Protein AF-A0A4R1RU72-F1 (afdb_monomer_lite)

Secondary structure (DSSP, 8-state):
-HHHHHHHHHHHHHHHHHHHHHHHHHHHHHHHHHHHHHHHHHHHHHHHHHHHHHHHHHHHHHHHHHHHHHHHHHHHHHHHHHHHHHHHHHHHHHHHHHHHHHHHHHHHTT---TT-TTHHHHHHHHHHHHHHHHHHHHHHTGGGS-HHHHHHHHHHHHHHHHHHHHHHHHHHHHHHHHHTT--S----TT----HHHHHHHHHHHHHHHHHHHHHHTT--

Sequence (220 aa):
MVVDYLRDISAFLVGGGFAAYLTKYLFDRYLAIELEKHKGKLSLELERFKHRVALETEQYKAKLHEASLEHEVKFTRLHEERAQIIRELYQRILKFSDNLRDQTIALSAGRTESGNQNGGSLMIDIVTDELIDLYSYFWEKRIYFSNELSMLVEQLFEKYLGQIQYSLNLRGYLKKCREDSFDGACDLERITVDVDQMAEAMNRLEEKLTQEFQELLGVK

Foldseek 3Di:
DVVVVVVVVVVCVVVVVVVVVVVVVVVVVVVVVVVVVVVVVVVVVVVVVVVVVVVVVVVVVVVVVVVVVVVVVVVVVLLVVLLVLLVVLLVLLVVLLVLLVVLVCCVVVVPLPDPDPCSNVVSLVVSLVSVVVSVVSCVVCVVSDDPVLSVLVVVLCVVCVVLSVVVVVVVVVVVVCVVVVDPDDDCPPPSPPPSVVNSVSSVVSSVVSVVVSCVSVVND

pLDDT: mean 82.47, std 15.06, range [45.22, 98.44]

Radius of gyration: 47.47 Å; chains: 1; bounding box: 81×35×152 Å

Organism: Hydrogenispora ethanolica (NCBI:txid1082276)

Structure (mmCIF, N/CA/C/O backbone):
data_AF-A0A4R1RU72-F1
#
_entry.id   AF-A0A4R1RU72-F1
#
loop_
_atom_site.group_PDB
_atom_site.id
_atom_site.type_symbol
_atom_site.label_atom_id
_atom_site.label_alt_id
_atom_site.label_comp_id
_atom_site.label_asym_id
_atom_site.label_entity_id
_atom_site.label_seq_id
_atom_site.pdbx_PDB_ins_code
_atom_site.Cartn_x
_atom_site.Cartn_y
_atom_site.Cartn_z
_atom_site.occupancy
_atom_site.B_iso_or_equiv
_atom_site.auth_seq_id
_atom_site.auth_comp_id
_atom_site.auth_asym_id
_atom_site.auth_atom_id
_atom_site.pdbx_PDB_model_num
ATOM 1 N N . MET A 1 1 ? -54.216 3.737 104.693 1.00 55.66 1 MET A N 1
ATOM 2 C CA . MET A 1 1 ? -53.574 4.863 103.980 1.00 55.66 1 MET A CA 1
ATOM 3 C C . MET A 1 1 ? -52.309 4.451 103.213 1.00 55.66 1 MET A C 1
ATOM 5 O O . MET A 1 1 ? -52.223 4.789 102.048 1.00 55.66 1 MET A O 1
ATOM 9 N N . VAL A 1 2 ? -51.367 3.672 103.773 1.00 53.00 2 VAL A N 1
ATOM 10 C CA . VAL A 1 2 ? -50.180 3.172 103.019 1.00 53.00 2 VAL A CA 1
ATOM 11 C C . VAL A 1 2 ? -50.524 2.070 101.996 1.00 53.00 2 VAL A C 1
ATOM 13 O O . VAL A 1 2 ? -49.911 1.983 100.936 1.00 53.00 2 VAL A O 1
ATOM 16 N N . VAL A 1 3 ? -51.535 1.247 102.292 1.00 56.09 3 VAL A N 1
ATOM 17 C CA . VAL A 1 3 ? -51.945 0.110 101.444 1.00 56.09 3 VAL A CA 1
ATOM 18 C C . VAL A 1 3 ?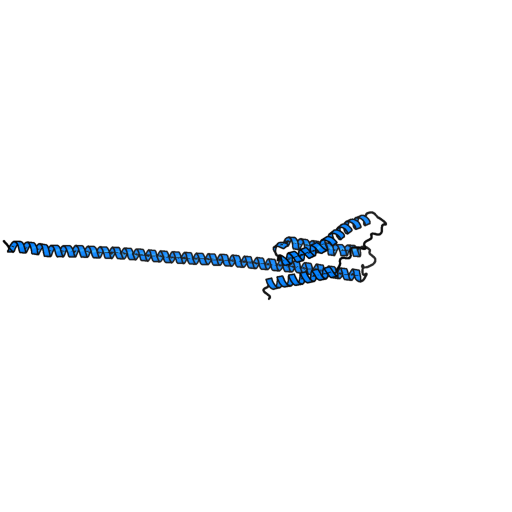 -52.602 0.564 100.133 1.00 56.09 3 VAL A C 1
ATOM 20 O O . VAL A 1 3 ? -52.368 -0.047 99.095 1.00 56.09 3 VAL A O 1
ATOM 23 N N . ASP A 1 4 ? -53.347 1.671 100.151 1.00 57.53 4 ASP A N 1
ATOM 24 C CA . ASP A 1 4 ? -53.987 2.220 98.948 1.00 57.53 4 ASP A CA 1
ATOM 25 C C . ASP A 1 4 ? -52.956 2.865 98.002 1.00 57.53 4 ASP A C 1
ATOM 27 O O . ASP A 1 4 ? -53.023 2.681 96.791 1.00 57.53 4 ASP A O 1
ATOM 31 N N . TYR A 1 5 ? -51.908 3.495 98.549 1.00 53.78 5 TYR A N 1
ATOM 32 C CA . TYR A 1 5 ? -50.822 4.100 97.765 1.00 53.78 5 TYR A CA 1
ATOM 33 C C . TYR A 1 5 ? -49.937 3.052 97.056 1.00 53.78 5 TYR A C 1
ATOM 35 O O . TYR A 1 5 ? -49.502 3.252 95.923 1.00 53.78 5 TYR A O 1
ATOM 43 N N . LEU A 1 6 ? -49.703 1.892 97.685 1.00 55.09 6 LEU A N 1
ATOM 44 C CA . LEU A 1 6 ? -48.984 0.765 97.066 1.00 55.09 6 LEU A CA 1
ATOM 45 C C . LEU A 1 6 ? -49.798 0.085 95.949 1.00 55.09 6 LEU A C 1
ATOM 47 O O . LEU A 1 6 ? -49.227 -0.463 94.999 1.00 55.09 6 LEU A O 1
ATOM 51 N N . ARG A 1 7 ? -51.130 0.137 96.034 1.00 55.59 7 ARG A N 1
ATOM 52 C CA . ARG A 1 7 ? -52.039 -0.418 95.025 1.00 55.59 7 ARG A CA 1
ATOM 53 C C . ARG A 1 7 ? -52.102 0.453 93.763 1.00 55.59 7 ARG A C 1
ATOM 55 O O . ARG A 1 7 ? -52.107 -0.089 92.661 1.00 55.59 7 ARG A O 1
ATOM 62 N N . ASP A 1 8 ? -52.025 1.773 93.909 1.00 56.28 8 ASP A N 1
ATOM 63 C CA . ASP A 1 8 ? -51.978 2.695 92.765 1.00 56.28 8 ASP A CA 1
ATOM 64 C C . ASP A 1 8 ? -50.601 2.717 92.070 1.00 56.28 8 ASP A C 1
ATOM 66 O O . ASP A 1 8 ? -50.528 2.764 90.840 1.00 56.28 8 ASP A O 1
ATOM 70 N N . ILE A 1 9 ? -49.496 2.567 92.815 1.00 58.38 9 ILE A N 1
ATOM 71 C CA . ILE A 1 9 ? -48.140 2.450 92.235 1.00 58.38 9 ILE A CA 1
ATOM 72 C C . ILE A 1 9 ? -47.968 1.137 91.451 1.00 58.38 9 ILE A C 1
ATOM 74 O O . ILE A 1 9 ? -47.348 1.120 90.385 1.00 58.38 9 ILE A O 1
ATOM 78 N N . SER A 1 10 ? -48.532 0.031 91.944 1.00 54.00 10 SER A N 1
ATOM 79 C CA . SER A 1 10 ? -48.457 -1.268 91.258 1.00 54.00 10 SER A CA 1
ATOM 80 C C . SER A 1 10 ? -49.303 -1.312 89.980 1.00 54.00 10 SER A C 1
ATOM 82 O O . SER A 1 10 ? -48.848 -1.864 88.977 1.00 54.00 10 SER A O 1
ATOM 84 N N . ALA A 1 11 ? -50.469 -0.657 89.952 1.00 60.53 11 ALA A N 1
ATOM 85 C CA . ALA A 1 11 ? -51.266 -0.498 88.732 1.00 60.53 11 ALA A CA 1
ATOM 86 C C . ALA A 1 11 ? -50.548 0.357 87.666 1.00 60.53 11 ALA A C 1
ATOM 88 O O . ALA A 1 11 ? -50.574 0.015 86.480 1.00 60.53 11 ALA A O 1
ATOM 89 N N . PHE A 1 12 ? -49.836 1.414 88.078 1.00 60.34 12 PHE A N 1
ATOM 90 C CA . PHE A 1 12 ? -49.019 2.238 87.177 1.00 60.34 12 PHE A CA 1
ATOM 91 C C . PHE A 1 12 ? -47.803 1.486 86.608 1.00 60.34 12 PHE A C 1
ATOM 93 O O . PHE A 1 12 ? -47.477 1.651 85.433 1.00 60.34 12 PHE A O 1
ATOM 100 N N . LEU A 1 13 ? -47.154 0.624 87.400 1.00 60.22 13 LEU A N 1
ATOM 101 C CA . LEU A 1 13 ? -46.019 -0.199 86.956 1.00 60.22 13 LEU A CA 1
ATOM 102 C C . LEU A 1 13 ? -46.428 -1.278 85.945 1.00 60.22 13 LEU A C 1
ATOM 104 O O . LEU A 1 13 ? -45.751 -1.463 84.932 1.00 60.22 13 LEU A O 1
ATOM 108 N N . VAL A 1 14 ? -47.551 -1.963 86.182 1.00 64.56 14 VAL A N 1
ATOM 109 C CA . VAL A 1 14 ? -48.058 -3.003 85.270 1.00 64.56 14 VAL A CA 1
ATOM 110 C C . VAL A 1 14 ? -48.612 -2.382 83.980 1.00 64.56 14 VAL A C 1
ATOM 112 O O . VAL A 1 14 ? -48.314 -2.867 82.888 1.00 64.56 14 VAL A O 1
ATOM 115 N N . GLY A 1 15 ? -49.345 -1.266 84.079 1.00 65.50 15 GLY A N 1
ATOM 116 C CA . GLY A 1 15 ? -49.855 -0.532 82.915 1.00 65.50 15 GLY A CA 1
ATOM 117 C C . GLY A 1 15 ? -48.750 0.131 82.084 1.00 65.50 15 GLY A C 1
ATOM 118 O O . GLY A 1 15 ? -48.756 0.033 80.856 1.00 65.50 15 GLY A O 1
ATOM 119 N N . GLY A 1 16 ? -47.760 0.746 82.740 1.00 73.69 16 GLY A N 1
ATOM 120 C CA . GLY A 1 16 ? -46.613 1.378 82.084 1.00 73.69 16 GLY A CA 1
ATOM 121 C C . GLY A 1 16 ? -45.701 0.376 81.373 1.00 73.69 16 GLY A C 1
ATOM 122 O O . GLY A 1 16 ? -45.270 0.633 80.249 1.00 73.69 16 GLY A O 1
ATOM 123 N N . GLY A 1 17 ? -45.467 -0.797 81.974 1.00 78.88 17 GLY A N 1
ATOM 124 C CA . GLY A 1 17 ? -44.696 -1.877 81.350 1.00 78.88 17 GLY A CA 1
ATOM 125 C C . GLY A 1 17 ? -45.370 -2.446 80.098 1.00 78.88 17 GLY A C 1
ATOM 126 O O . GLY A 1 17 ? -44.707 -2.647 79.080 1.00 78.88 17 GLY A O 1
ATOM 127 N N . PHE A 1 18 ? -46.692 -2.641 80.134 1.00 83.38 18 PHE A N 1
ATOM 128 C CA . PHE A 1 18 ? -47.453 -3.124 78.978 1.00 83.38 18 PHE A CA 1
ATOM 129 C C . PHE A 1 18 ? -47.497 -2.094 77.840 1.00 83.38 18 PHE A C 1
ATOM 131 O O . PHE A 1 18 ? -47.294 -2.449 76.679 1.00 83.38 18 PHE A O 1
ATOM 138 N N . ALA A 1 19 ? -47.685 -0.811 78.165 1.00 84.06 19 ALA A N 1
ATOM 139 C CA . ALA A 1 19 ? -47.647 0.270 77.183 1.00 84.06 19 ALA A CA 1
ATOM 140 C C . ALA A 1 19 ? -46.262 0.406 76.527 1.00 84.06 19 ALA A C 1
ATOM 142 O O . ALA A 1 19 ? -46.179 0.489 75.303 1.00 84.06 19 ALA A O 1
ATOM 143 N N . ALA A 1 20 ? -45.178 0.359 77.311 1.00 86.31 20 ALA A N 1
ATOM 144 C CA . ALA A 1 20 ? -43.808 0.385 76.794 1.00 86.31 20 ALA A CA 1
ATOM 145 C C . ALA A 1 20 ? -43.482 -0.841 75.919 1.00 86.31 20 ALA A C 1
ATOM 147 O O . ALA A 1 20 ? -42.773 -0.727 74.920 1.00 86.31 20 ALA A O 1
ATOM 148 N N . TYR A 1 21 ? -44.016 -2.015 76.266 1.00 89.88 21 TYR A N 1
ATOM 149 C CA . TYR A 1 21 ? -43.867 -3.224 75.459 1.00 89.88 21 TYR A CA 1
ATOM 150 C C . TYR A 1 21 ? -44.609 -3.117 74.117 1.00 89.88 21 TYR A C 1
ATOM 152 O O . TYR A 1 21 ? -44.040 -3.442 73.076 1.00 89.88 21 TYR A O 1
ATOM 160 N N . LEU A 1 22 ? -45.847 -2.609 74.120 1.00 88.94 22 LEU A N 1
ATOM 161 C CA . LEU A 1 22 ? -46.641 -2.386 72.906 1.00 88.94 22 LEU A CA 1
ATOM 162 C C . LEU A 1 22 ? -46.004 -1.355 71.972 1.00 88.94 22 LEU A C 1
ATOM 164 O O . LEU A 1 22 ? -45.911 -1.602 70.769 1.00 88.94 22 LEU A O 1
ATOM 168 N N . THR A 1 23 ? -45.546 -0.217 72.505 1.00 90.56 23 THR A N 1
ATOM 169 C CA . THR A 1 23 ? -44.880 0.812 71.692 1.00 90.56 23 THR A CA 1
ATOM 170 C C . THR A 1 23 ? -43.579 0.289 71.102 1.00 90.56 23 THR A C 1
ATOM 172 O O . THR A 1 23 ? -43.345 0.479 69.910 1.00 90.56 23 THR A O 1
ATOM 175 N N . LYS A 1 24 ? -42.781 -0.449 71.884 1.00 92.06 24 LYS A N 1
ATOM 176 C CA . LYS A 1 24 ? -41.570 -1.112 71.392 1.00 92.06 24 LYS A CA 1
ATOM 177 C C . LYS A 1 24 ? -41.879 -2.123 70.286 1.00 92.06 24 LYS A C 1
ATOM 179 O O . LYS A 1 24 ? -41.258 -2.067 69.234 1.00 92.06 24 LYS A O 1
ATOM 184 N N . TYR A 1 25 ? -42.874 -2.989 70.474 1.00 92.38 25 TYR A N 1
ATOM 185 C CA . TYR A 1 25 ? -43.256 -3.992 69.476 1.00 92.38 25 TYR A CA 1
ATOM 186 C C . TYR A 1 25 ? -43.722 -3.368 68.150 1.00 92.38 25 TYR A C 1
ATOM 188 O O . TYR A 1 25 ? -43.334 -3.823 67.073 1.00 92.38 25 TYR A O 1
ATOM 196 N N . LEU A 1 26 ? -44.535 -2.306 68.212 1.00 91.50 26 LEU A N 1
ATOM 197 C CA . LEU A 1 26 ? -44.972 -1.578 67.017 1.00 91.50 26 LEU A CA 1
ATOM 198 C C . LEU A 1 26 ? -43.802 -0.879 66.319 1.00 91.50 26 LEU A C 1
ATOM 200 O O . LEU A 1 26 ? -43.718 -0.920 65.091 1.00 91.50 26 LEU A O 1
ATOM 204 N N . PHE A 1 27 ? -42.894 -0.280 67.091 1.00 94.44 27 PHE A N 1
ATOM 205 C CA . PHE A 1 27 ? -41.708 0.391 66.569 1.00 94.44 27 PHE A CA 1
ATOM 206 C C . PHE A 1 27 ? -40.734 -0.592 65.905 1.00 94.44 27 PHE A C 1
ATOM 208 O O . PHE A 1 27 ? -40.324 -0.365 64.769 1.00 94.44 27 PHE A O 1
ATOM 215 N N . ASP A 1 28 ? -40.444 -1.723 66.551 1.00 93.38 28 ASP A N 1
ATOM 216 C CA . ASP A 1 28 ? -39.581 -2.780 66.012 1.00 93.38 28 ASP A CA 1
ATOM 217 C C . ASP A 1 28 ? -40.159 -3.350 64.707 1.00 93.38 28 ASP A C 1
ATOM 219 O O . ASP A 1 28 ? -39.439 -3.532 63.723 1.00 93.38 28 ASP A O 1
ATOM 223 N N . ARG A 1 29 ? -41.480 -3.572 64.654 1.00 92.81 29 ARG A N 1
ATOM 224 C CA . ARG A 1 29 ? -42.157 -4.050 63.441 1.00 92.81 29 ARG A CA 1
ATOM 225 C C . ARG A 1 29 ? -42.140 -3.011 62.320 1.00 92.81 29 ARG A C 1
ATOM 227 O O . ARG A 1 29 ? -41.931 -3.374 61.164 1.00 92.81 29 ARG A O 1
ATOM 234 N N . TYR A 1 30 ? -42.359 -1.738 62.645 1.00 94.88 30 TYR A N 1
ATOM 235 C CA . TYR A 1 30 ? -42.284 -0.645 61.677 1.00 94.88 30 TYR A CA 1
ATOM 236 C C . TYR A 1 30 ? -40.872 -0.529 61.081 1.00 94.88 30 TYR A C 1
ATOM 238 O O . TYR A 1 30 ? -40.722 -0.531 59.857 1.00 94.88 30 TYR A O 1
ATOM 246 N N . LEU A 1 31 ? -39.838 -0.544 61.930 1.00 94.56 31 LEU A N 1
ATOM 247 C CA . LEU A 1 31 ? -38.439 -0.531 61.499 1.00 94.56 31 LEU A CA 1
ATOM 248 C C . LEU A 1 31 ? -38.083 -1.750 60.647 1.00 94.56 31 LEU A C 1
ATOM 250 O O . LEU A 1 31 ? -37.407 -1.593 59.634 1.00 94.56 31 LEU A O 1
ATOM 254 N N . ALA A 1 32 ? -38.551 -2.947 61.011 1.00 94.75 32 ALA A N 1
ATOM 255 C CA . ALA A 1 32 ? -38.308 -4.152 60.222 1.00 94.75 32 ALA A CA 1
ATOM 256 C C . ALA A 1 32 ? -38.870 -4.022 58.795 1.00 94.75 32 ALA A C 1
ATOM 258 O O . ALA A 1 32 ? -38.160 -4.300 57.829 1.00 94.75 32 ALA A O 1
ATOM 259 N N . ILE A 1 33 ? -40.102 -3.518 58.652 1.00 94.50 33 ILE A N 1
ATOM 260 C CA . ILE A 1 33 ? -40.745 -3.307 57.345 1.00 94.50 33 ILE A CA 1
ATOM 261 C C . ILE A 1 33 ? -39.995 -2.253 56.519 1.00 94.50 33 ILE A C 1
ATOM 263 O O . ILE A 1 33 ? -39.793 -2.429 55.316 1.00 94.50 33 ILE A O 1
ATOM 267 N N . GLU A 1 34 ? -39.597 -1.137 57.130 1.00 93.50 34 GLU A N 1
ATOM 268 C CA . GLU A 1 34 ? -38.887 -0.066 56.423 1.00 93.50 34 GLU A CA 1
ATOM 269 C C . GLU A 1 34 ? -37.476 -0.501 55.997 1.00 93.50 34 GLU A C 1
ATOM 271 O O . GLU A 1 34 ? -37.039 -0.217 54.878 1.00 93.50 34 GLU A O 1
ATOM 276 N N . LEU A 1 35 ? -36.806 -1.289 56.839 1.00 94.62 35 LEU A N 1
ATOM 277 C CA . LEU A 1 35 ? -35.497 -1.870 56.564 1.00 94.62 35 LEU A CA 1
ATOM 278 C C . LEU A 1 35 ? -35.560 -2.924 55.448 1.00 94.62 35 LEU A C 1
ATOM 280 O O . LEU A 1 35 ? -34.694 -2.933 54.572 1.00 94.62 35 LEU A O 1
ATOM 284 N N . GLU A 1 36 ? -36.600 -3.760 55.414 1.00 95.06 36 GLU A N 1
ATOM 285 C CA . GLU A 1 36 ? -36.856 -4.675 54.293 1.00 95.06 36 GLU A CA 1
ATOM 286 C C . GLU A 1 36 ? -37.139 -3.922 52.991 1.00 95.06 36 GLU A C 1
ATOM 288 O O . GLU A 1 36 ? -36.559 -4.251 51.954 1.00 95.06 36 GLU A O 1
ATOM 293 N N . LYS A 1 37 ? -37.955 -2.860 53.031 1.00 94.38 37 LYS A N 1
ATOM 294 C CA . LYS A 1 37 ? -38.219 -2.016 51.852 1.00 94.38 37 LYS A CA 1
ATOM 295 C C . LYS A 1 37 ? -36.945 -1.369 51.315 1.00 94.38 37 LYS A C 1
ATOM 297 O O . LYS A 1 37 ? -36.735 -1.367 50.102 1.00 94.38 37 LYS A O 1
ATOM 302 N N . HIS A 1 38 ? -36.096 -0.828 52.188 1.00 94.69 38 HIS A N 1
ATOM 303 C CA . HIS A 1 38 ? -34.823 -0.233 51.778 1.00 94.69 38 HIS A CA 1
ATOM 304 C C . HIS A 1 38 ? -33.860 -1.272 51.200 1.00 94.69 38 HIS A C 1
ATOM 306 O O . HIS A 1 38 ? -33.266 -1.018 50.153 1.00 94.69 38 HIS A O 1
ATOM 312 N N . LYS A 1 39 ? -33.754 -2.458 51.814 1.00 95.06 39 LYS A N 1
ATOM 313 C CA . LYS A 1 39 ? -32.966 -3.573 51.262 1.00 95.06 39 LYS A CA 1
ATOM 314 C C . LYS A 1 39 ? -33.475 -4.002 49.888 1.00 95.06 39 LYS A C 1
ATOM 316 O O . LYS A 1 39 ? -32.673 -4.160 48.972 1.00 95.06 39 LYS A O 1
ATOM 321 N N . GLY A 1 40 ? -34.793 -4.120 49.727 1.00 96.56 40 GLY A N 1
ATOM 322 C CA . GLY A 1 40 ? -35.427 -4.440 48.449 1.00 96.56 40 GLY A CA 1
ATOM 323 C C . GLY A 1 40 ? -35.100 -3.406 47.369 1.00 96.56 40 GLY A C 1
ATOM 324 O O . GLY A 1 40 ? -34.614 -3.771 46.300 1.00 96.56 40 GLY A O 1
ATOM 325 N N . LYS A 1 41 ? -35.268 -2.110 47.666 1.00 96.31 41 LYS A N 1
ATOM 326 C CA . LYS A 1 41 ? -34.907 -1.020 46.740 1.00 96.31 41 LYS A CA 1
ATOM 327 C C . LYS A 1 41 ? -33.430 -1.053 46.355 1.00 96.31 41 LYS A C 1
ATOM 329 O O . LYS A 1 41 ? -33.121 -0.992 45.171 1.00 96.31 41 LYS A O 1
ATOM 334 N N . LEU A 1 42 ? -32.539 -1.217 47.332 1.00 96.31 42 LEU A N 1
ATOM 335 C CA . LEU A 1 42 ? -31.100 -1.263 47.085 1.00 96.31 42 LEU A CA 1
ATOM 336 C C . LEU A 1 42 ? -30.711 -2.471 46.222 1.00 96.31 42 LEU A C 1
ATOM 338 O O . LEU A 1 42 ? -29.901 -2.334 45.310 1.00 96.31 42 LEU A O 1
ATOM 342 N N . SER A 1 43 ? -31.313 -3.640 46.467 1.00 96.62 43 SER A N 1
ATOM 343 C CA . SER A 1 43 ? -31.077 -4.835 45.646 1.00 96.62 43 SER A CA 1
ATOM 344 C C . SER A 1 43 ? -31.530 -4.636 44.197 1.00 96.62 43 SER A C 1
ATOM 346 O O . SER A 1 43 ? -30.777 -4.933 43.273 1.00 96.62 43 SER A O 1
ATOM 348 N N . LEU A 1 44 ? -32.700 -4.022 43.997 1.00 97.38 44 LEU A N 1
ATOM 349 C CA . LEU A 1 44 ? -33.244 -3.709 42.678 1.00 97.38 44 LEU A CA 1
ATOM 350 C C . LEU A 1 44 ? -32.377 -2.685 41.931 1.00 97.38 44 LEU A C 1
ATOM 352 O O . LEU A 1 44 ? -32.124 -2.829 40.736 1.00 97.38 44 LEU A O 1
ATOM 356 N N . GLU A 1 45 ? -31.927 -1.633 42.616 1.00 97.06 45 GLU A N 1
ATOM 357 C CA . GLU A 1 45 ? -31.036 -0.623 42.040 1.00 97.06 45 GLU A CA 1
ATOM 358 C C . GLU A 1 45 ? -29.679 -1.220 41.670 1.00 97.06 45 GLU A C 1
ATOM 360 O O . GLU A 1 45 ? -29.172 -0.948 40.581 1.00 97.06 45 GLU A O 1
ATOM 365 N N . LEU A 1 46 ? -29.129 -2.088 42.523 1.00 97.12 46 LEU A N 1
ATOM 366 C CA . LEU A 1 46 ? -27.884 -2.798 42.254 1.00 97.12 46 LEU A CA 1
ATOM 367 C C . LEU A 1 46 ? -28.009 -3.711 41.028 1.00 97.12 46 LEU A C 1
ATOM 369 O O . LEU A 1 46 ? -27.118 -3.714 40.180 1.00 97.12 46 LEU A O 1
ATOM 373 N N . GLU A 1 47 ? -29.103 -4.463 40.905 1.00 97.56 47 GLU A N 1
ATOM 374 C CA . GLU A 1 47 ? -29.362 -5.309 39.734 1.00 97.56 47 GLU A CA 1
ATOM 375 C C . GLU A 1 47 ? -29.516 -4.482 38.457 1.00 97.56 47 GLU A C 1
ATOM 377 O O . GLU A 1 47 ? -28.891 -4.791 37.441 1.00 97.56 47 GLU A O 1
ATOM 382 N N . ARG A 1 48 ? -30.273 -3.381 38.512 1.00 97.75 48 ARG A N 1
ATOM 383 C CA . ARG A 1 48 ? -30.432 -2.458 37.376 1.00 97.75 48 ARG A CA 1
ATOM 384 C C . ARG A 1 48 ? -29.108 -1.832 36.960 1.00 97.75 48 ARG A C 1
ATOM 386 O O . ARG A 1 48 ? -28.845 -1.711 35.765 1.00 97.75 48 ARG A O 1
ATOM 393 N N . PHE A 1 49 ? -28.284 -1.435 37.925 1.00 97.69 49 PHE A N 1
ATOM 394 C CA . PHE A 1 49 ? -26.963 -0.881 37.660 1.00 97.69 49 PHE A CA 1
ATOM 395 C C . PHE A 1 49 ? -26.045 -1.927 37.021 1.00 97.69 49 PHE A C 1
ATOM 397 O O . PHE A 1 49 ? -25.469 -1.660 35.969 1.00 97.69 49 PHE A O 1
ATOM 404 N N . LYS A 1 50 ? -25.979 -3.144 37.580 1.00 98.12 50 LYS A N 1
ATOM 405 C CA . LYS A 1 50 ? -25.208 -4.258 37.002 1.00 98.12 50 LYS A CA 1
ATOM 406 C C . LYS A 1 50 ? -25.647 -4.575 35.576 1.00 98.12 50 LYS A C 1
ATOM 408 O O . LYS A 1 50 ? -24.800 -4.707 34.698 1.00 98.12 50 LYS A O 1
ATOM 413 N N . HIS A 1 51 ? -26.955 -4.653 35.339 1.00 98.00 51 HIS A N 1
ATOM 414 C CA . HIS A 1 51 ? -27.502 -4.896 34.009 1.00 98.00 51 HIS A CA 1
ATOM 415 C C . HIS A 1 51 ? -27.136 -3.772 33.031 1.00 98.00 51 HIS A C 1
ATOM 417 O O . HIS A 1 51 ? -26.747 -4.047 31.900 1.00 98.00 51 HIS A O 1
ATOM 423 N N . ARG A 1 52 ? -27.222 -2.505 33.456 1.00 98.00 52 ARG A N 1
ATOM 424 C CA . ARG A 1 52 ? -26.831 -1.357 32.625 1.00 98.00 52 ARG A CA 1
ATOM 425 C C . ARG A 1 52 ? -25.353 -1.409 32.251 1.00 98.00 52 ARG A C 1
ATOM 427 O O . ARG A 1 52 ? -25.037 -1.299 31.075 1.00 98.00 52 ARG A O 1
ATOM 434 N N . VAL A 1 53 ? -24.473 -1.637 33.224 1.00 98.00 53 VAL A N 1
ATOM 435 C CA . VAL A 1 53 ? -23.027 -1.745 32.983 1.00 98.00 53 VAL A CA 1
ATOM 436 C C . VAL A 1 53 ? -22.709 -2.921 32.059 1.00 98.00 53 VAL A C 1
ATOM 438 O O . VAL A 1 53 ? -21.890 -2.777 31.155 1.00 98.00 53 VAL A O 1
ATOM 441 N N . ALA A 1 54 ? -23.367 -4.071 32.239 1.00 98.12 54 ALA A N 1
ATOM 442 C CA . ALA A 1 54 ? -23.197 -5.222 31.354 1.00 98.12 54 ALA A CA 1
ATOM 443 C C . ALA A 1 54 ? -23.630 -4.898 29.915 1.00 98.12 54 ALA A C 1
ATOM 445 O O . ALA A 1 54 ? -22.881 -5.164 28.978 1.00 98.12 54 ALA A O 1
ATOM 446 N N . LEU A 1 55 ? -24.792 -4.259 29.747 1.00 98.44 55 LEU A N 1
ATOM 447 C CA . LEU A 1 55 ? -25.289 -3.836 28.440 1.00 98.44 55 LEU A CA 1
ATOM 448 C C . LEU A 1 55 ? -24.341 -2.834 27.768 1.00 98.44 55 LEU A C 1
ATOM 450 O O . LEU A 1 55 ? -24.003 -3.008 26.602 1.00 98.44 55 LEU A O 1
ATOM 454 N N . GLU A 1 56 ? -23.887 -1.812 28.495 1.00 98.06 56 GLU A N 1
ATOM 455 C CA . GLU A 1 56 ? -22.930 -0.825 27.981 1.00 98.06 56 GLU A CA 1
ATOM 456 C C . GLU A 1 56 ? -21.604 -1.490 27.596 1.00 98.06 56 GLU A C 1
ATOM 458 O O . GLU A 1 56 ? -21.062 -1.213 26.530 1.00 98.06 56 GLU A O 1
ATOM 463 N N . THR A 1 57 ? -21.107 -2.423 28.412 1.00 98.19 57 THR A N 1
ATOM 464 C CA . THR A 1 57 ? -19.872 -3.169 28.126 1.00 98.19 57 THR A CA 1
ATOM 465 C C . THR A 1 57 ? -19.992 -3.982 26.839 1.00 98.19 57 THR A C 1
ATOM 467 O O . THR A 1 57 ? -19.094 -3.933 25.999 1.00 98.19 57 THR A O 1
ATOM 470 N N . GLU A 1 58 ? -21.099 -4.701 26.649 1.00 98.12 58 GLU A N 1
ATOM 471 C CA . GLU A 1 58 ? -21.344 -5.461 25.418 1.00 98.12 58 GLU A CA 1
ATOM 472 C C . GLU A 1 58 ? -21.496 -4.538 24.200 1.00 98.12 58 GLU A C 1
ATOM 474 O O . GLU A 1 58 ? -20.932 -4.816 23.142 1.00 98.12 58 GLU A O 1
ATOM 479 N N . GLN A 1 59 ? -22.152 -3.384 24.351 1.00 98.12 59 GLN A N 1
ATOM 480 C CA . GLN A 1 59 ? -22.228 -2.374 23.290 1.00 98.12 59 GLN A CA 1
ATOM 481 C C . GLN A 1 59 ? -20.849 -1.815 22.916 1.00 98.12 59 GLN A C 1
ATOM 483 O O . GLN A 1 59 ? -20.559 -1.645 21.732 1.00 98.12 59 GLN A O 1
ATOM 488 N N . TYR A 1 60 ? -19.983 -1.540 23.894 1.00 98.25 60 TYR A N 1
ATOM 489 C CA . TYR A 1 60 ? -18.620 -1.076 23.626 1.00 98.25 60 TYR A CA 1
ATOM 490 C C . TYR A 1 60 ? -17.773 -2.145 22.940 1.00 98.25 60 TYR A C 1
ATOM 492 O O . TYR A 1 60 ? -17.056 -1.823 21.995 1.00 98.25 60 TYR A O 1
ATOM 500 N N . LYS A 1 61 ? -17.879 -3.412 23.358 1.00 98.06 61 LYS A N 1
ATOM 501 C CA . LYS A 1 61 ? -17.201 -4.526 22.679 1.00 98.06 61 LYS A CA 1
ATOM 502 C C . LYS A 1 61 ? -17.656 -4.663 21.230 1.00 98.06 61 LYS A C 1
ATOM 504 O O . LYS A 1 61 ? -16.810 -4.804 20.354 1.00 98.06 61 LYS A O 1
ATOM 509 N N . ALA A 1 62 ? -18.963 -4.579 20.978 1.00 98.00 62 ALA A N 1
ATOM 510 C CA . ALA A 1 62 ? -19.510 -4.647 19.627 1.00 98.00 62 ALA A CA 1
ATOM 511 C C . ALA A 1 62 ? -18.968 -3.512 18.744 1.00 98.00 62 ALA A C 1
ATOM 513 O O . ALA A 1 62 ? -18.467 -3.779 17.656 1.00 98.00 62 ALA A O 1
ATOM 514 N N . LYS A 1 63 ? -18.964 -2.269 19.247 1.00 97.94 63 LYS A N 1
ATOM 515 C CA . LYS A 1 63 ? -18.393 -1.112 18.533 1.00 97.94 63 LYS A CA 1
ATOM 516 C C . LYS A 1 63 ? -16.894 -1.252 18.276 1.00 97.94 63 LYS A C 1
ATOM 518 O O . LYS A 1 63 ? -16.420 -0.890 17.206 1.00 97.94 63 LYS A O 1
ATOM 523 N N . LEU A 1 64 ? -16.141 -1.766 19.249 1.00 97.50 64 LEU A N 1
ATOM 524 C CA . LEU A 1 64 ? -14.706 -1.994 19.090 1.00 97.50 64 LEU A CA 1
ATOM 525 C C . LEU A 1 64 ? -14.434 -3.065 18.029 1.00 97.50 64 LEU A C 1
ATOM 527 O O . LEU A 1 64 ? -13.529 -2.905 17.217 1.00 97.50 64 LEU A O 1
ATOM 531 N N . HIS A 1 65 ? -15.225 -4.137 18.025 1.00 97.44 65 HIS A N 1
ATOM 532 C CA . HIS A 1 65 ? -15.119 -5.193 17.027 1.00 97.44 65 HIS A CA 1
ATOM 533 C C . HIS A 1 65 ? -15.472 -4.684 15.625 1.00 97.44 65 HIS A C 1
ATOM 535 O O . HIS A 1 65 ? -14.728 -4.945 14.687 1.00 97.44 65 HIS A O 1
ATOM 541 N N . GLU A 1 66 ? -16.543 -3.901 15.495 1.00 98.06 66 GLU A N 1
ATOM 542 C CA . GLU A 1 66 ? -16.934 -3.255 14.239 1.00 98.06 66 GLU A CA 1
ATOM 543 C C . GLU A 1 66 ? -15.822 -2.343 13.702 1.00 98.06 66 GLU A C 1
ATOM 545 O O . GLU A 1 66 ? -15.403 -2.499 12.557 1.00 98.06 66 GLU A O 1
ATOM 550 N N . ALA A 1 67 ? -15.272 -1.462 14.545 1.00 95.69 67 ALA A N 1
ATOM 551 C CA . ALA A 1 67 ? -14.159 -0.597 14.161 1.00 95.69 67 ALA A CA 1
ATOM 552 C C . ALA A 1 67 ? -12.908 -1.406 13.776 1.00 95.69 67 ALA A C 1
ATOM 554 O O . ALA A 1 67 ? -12.239 -1.087 12.795 1.00 95.69 67 ALA A O 1
ATOM 555 N N . SER A 1 68 ? -12.601 -2.476 14.515 1.00 95.62 68 SER A N 1
ATOM 556 C CA . SER A 1 68 ? -11.483 -3.373 14.200 1.00 95.62 68 SER A CA 1
ATOM 557 C C . SER A 1 68 ? -11.650 -4.022 12.827 1.00 95.62 68 SER A C 1
ATOM 559 O O . SER A 1 68 ? -10.700 -4.028 12.049 1.00 95.62 68 SER A O 1
ATOM 561 N N . LEU A 1 69 ? -12.846 -4.530 12.516 1.00 96.81 69 LEU A N 1
ATOM 562 C CA . LEU A 1 69 ? -13.155 -5.118 11.212 1.00 96.81 69 LEU A CA 1
ATOM 563 C C . LEU A 1 69 ? -13.061 -4.078 10.093 1.00 96.81 69 LEU A C 1
ATOM 565 O O . LEU A 1 69 ? -12.517 -4.361 9.030 1.00 96.81 69 LEU A O 1
ATOM 569 N N . GLU A 1 70 ? -13.554 -2.861 10.323 1.00 95.88 70 GLU A N 1
ATOM 570 C CA . GLU A 1 70 ? -13.451 -1.776 9.347 1.00 95.88 70 GLU A CA 1
ATOM 571 C C . GLU A 1 70 ? -11.987 -1.432 9.043 1.00 95.88 70 GLU A C 1
ATOM 573 O O . GLU A 1 70 ? -11.609 -1.281 7.877 1.00 95.88 70 GLU A O 1
ATOM 578 N N . HIS A 1 71 ? -11.151 -1.337 10.080 1.00 95.44 71 HIS A N 1
ATOM 579 C CA . HIS A 1 71 ? -9.720 -1.096 9.930 1.00 95.44 71 HIS A CA 1
ATOM 580 C C . HIS A 1 71 ? -9.016 -2.241 9.203 1.00 95.44 71 HIS A C 1
ATOM 582 O O . HIS A 1 71 ? -8.227 -1.968 8.303 1.00 95.44 71 HIS A O 1
ATOM 588 N N . GLU A 1 72 ? -9.327 -3.493 9.538 1.00 95.19 72 GLU A N 1
ATOM 589 C CA . GLU A 1 72 ? -8.776 -4.674 8.870 1.00 95.19 72 GLU A CA 1
ATOM 590 C C . GLU A 1 72 ? -9.139 -4.690 7.381 1.00 95.19 72 GLU A C 1
ATOM 592 O O . GLU A 1 72 ? -8.258 -4.798 6.533 1.00 95.19 72 GLU A O 1
ATOM 597 N N . VAL A 1 73 ? -10.412 -4.474 7.036 1.00 94.75 73 VAL A N 1
ATOM 598 C CA . VAL A 1 73 ? -10.863 -4.430 5.635 1.00 94.75 73 VAL A CA 1
ATOM 599 C C . VAL A 1 73 ? -10.193 -3.291 4.866 1.00 94.75 73 VAL A C 1
ATOM 601 O O . VAL A 1 73 ? -9.753 -3.491 3.733 1.00 94.75 73 VAL A O 1
ATOM 604 N N . LYS A 1 74 ? -10.101 -2.093 5.456 1.00 93.50 74 LYS A N 1
ATOM 605 C CA . LYS A 1 74 ? -9.425 -0.945 4.828 1.00 93.50 74 LYS A CA 1
ATOM 606 C C . LYS A 1 74 ? -7.939 -1.215 4.616 1.00 93.50 74 LYS A C 1
ATOM 608 O O . LYS A 1 74 ? -7.421 -0.913 3.546 1.00 93.50 74 LYS A O 1
ATOM 613 N N . PHE A 1 75 ? -7.277 -1.785 5.618 1.00 91.00 75 PHE A N 1
ATOM 614 C CA . PHE A 1 75 ? -5.861 -2.123 5.561 1.00 91.00 75 PHE A CA 1
ATOM 615 C C . PHE A 1 75 ? -5.590 -3.175 4.484 1.00 91.00 75 PHE A C 1
ATOM 617 O O . PHE A 1 75 ? -4.756 -2.946 3.612 1.00 91.00 75 PHE A O 1
ATOM 624 N N . THR A 1 76 ? -6.355 -4.267 4.471 1.00 93.44 76 THR A N 1
ATOM 625 C CA . THR A 1 76 ? -6.241 -5.325 3.459 1.00 93.44 76 THR A CA 1
ATOM 626 C C . THR A 1 76 ? -6.434 -4.773 2.051 1.00 93.44 76 THR A C 1
ATOM 628 O O . THR A 1 76 ? -5.579 -4.986 1.198 1.00 93.44 76 THR A O 1
ATOM 631 N N . ARG A 1 77 ? -7.481 -3.969 1.819 1.00 94.94 77 ARG A N 1
ATOM 632 C CA . ARG A 1 77 ? -7.722 -3.344 0.507 1.00 94.94 77 ARG A CA 1
ATOM 633 C C . ARG A 1 77 ? -6.584 -2.429 0.066 1.00 94.94 77 ARG A C 1
ATOM 635 O O . ARG A 1 77 ? -6.182 -2.477 -1.090 1.00 94.94 77 ARG A O 1
ATOM 642 N N . LEU A 1 78 ? -6.055 -1.613 0.978 1.00 93.06 78 LEU A N 1
ATOM 643 C CA . LEU A 1 78 ? -4.934 -0.725 0.674 1.00 93.06 78 LEU A CA 1
ATOM 644 C C . LEU A 1 78 ? -3.674 -1.520 0.304 1.00 93.06 78 LEU A C 1
ATOM 646 O O . LEU A 1 78 ? -2.955 -1.145 -0.620 1.00 93.06 78 LEU A O 1
ATOM 650 N N . HIS A 1 79 ? -3.409 -2.624 1.005 1.00 91.25 79 HIS A N 1
ATOM 651 C CA . HIS A 1 79 ? -2.284 -3.507 0.703 1.00 91.25 79 HIS A CA 1
ATOM 652 C C . HIS A 1 79 ? -2.449 -4.241 -0.629 1.00 91.25 79 HIS A C 1
ATOM 654 O O . HIS A 1 79 ? -1.486 -4.323 -1.390 1.00 91.25 79 HIS A O 1
ATOM 660 N N . GLU A 1 80 ? -3.653 -4.722 -0.937 1.00 93.75 80 GLU A N 1
ATOM 661 C CA . GLU A 1 80 ? -3.982 -5.327 -2.232 1.00 93.75 80 GLU A CA 1
ATOM 662 C C . GLU A 1 80 ? -3.773 -4.333 -3.382 1.00 93.75 80 GLU A C 1
ATOM 664 O O . GLU A 1 80 ? -3.105 -4.654 -4.366 1.00 93.75 80 GLU A O 1
ATOM 669 N N . GLU A 1 81 ? -4.278 -3.105 -3.235 1.00 96.31 81 GLU A N 1
ATOM 670 C CA . GLU A 1 81 ? -4.118 -2.040 -4.228 1.00 96.31 81 GLU A CA 1
ATOM 671 C C . GLU A 1 81 ? -2.642 -1.663 -4.411 1.00 96.31 81 GLU A C 1
ATOM 673 O O . GLU A 1 81 ? -2.150 -1.580 -5.538 1.00 96.31 81 GLU A O 1
ATOM 678 N N . ARG A 1 82 ? -1.895 -1.521 -3.309 1.00 94.88 82 ARG A N 1
ATOM 679 C CA . ARG A 1 82 ? -0.450 -1.260 -3.351 1.00 94.88 82 ARG A CA 1
ATOM 680 C C . ARG A 1 82 ? 0.309 -2.382 -4.064 1.00 94.88 82 ARG A C 1
ATOM 682 O O . ARG A 1 82 ? 1.153 -2.099 -4.914 1.00 94.88 82 ARG A O 1
ATOM 689 N N . ALA A 1 83 ? 0.002 -3.644 -3.760 1.00 93.62 83 ALA A N 1
ATOM 690 C CA . ALA A 1 83 ? 0.624 -4.795 -4.412 1.00 93.62 83 ALA A CA 1
ATOM 691 C C . ALA A 1 83 ? 0.315 -4.828 -5.917 1.00 93.62 83 ALA A C 1
ATOM 693 O O . ALA A 1 83 ? 1.207 -5.089 -6.728 1.00 93.62 83 ALA A O 1
ATOM 694 N N . GLN A 1 84 ? -0.923 -4.511 -6.306 1.00 96.75 84 GLN A N 1
ATOM 695 C CA . GLN A 1 84 ? -1.305 -4.393 -7.710 1.00 96.75 84 GLN A CA 1
ATOM 696 C C . GLN A 1 84 ? -0.511 -3.292 -8.424 1.00 96.75 84 GLN A C 1
ATOM 698 O O . GLN A 1 84 ? 0.040 -3.550 -9.495 1.00 96.75 84 GLN A O 1
ATOM 703 N N . ILE A 1 85 ? -0.411 -2.103 -7.829 1.00 96.56 85 ILE A N 1
ATOM 704 C CA . ILE A 1 85 ? 0.294 -0.956 -8.416 1.00 96.56 85 ILE A CA 1
ATOM 705 C C . ILE A 1 85 ? 1.787 -1.242 -8.596 1.00 96.56 85 ILE A C 1
ATOM 707 O O . ILE A 1 85 ? 2.338 -0.931 -9.655 1.00 96.56 85 ILE A O 1
ATOM 711 N N . ILE A 1 86 ? 2.434 -1.857 -7.600 1.00 93.06 86 ILE A N 1
ATOM 712 C CA . ILE A 1 86 ? 3.850 -2.254 -7.671 1.00 93.06 86 ILE A CA 1
ATOM 713 C C . ILE A 1 86 ? 4.063 -3.297 -8.766 1.00 93.06 86 ILE A C 1
ATOM 715 O O . ILE A 1 86 ? 4.987 -3.162 -9.566 1.00 93.06 86 ILE A O 1
ATOM 719 N N . ARG A 1 87 ? 3.184 -4.300 -8.856 1.00 94.50 87 ARG A N 1
ATOM 720 C CA . ARG A 1 87 ? 3.234 -5.310 -9.920 1.00 94.50 87 ARG A CA 1
ATOM 721 C C . ARG A 1 87 ? 3.104 -4.679 -11.307 1.00 94.50 87 ARG A C 1
ATOM 723 O O . ARG A 1 87 ? 3.839 -5.054 -12.214 1.00 94.50 87 ARG A O 1
ATOM 730 N N . GLU A 1 88 ? 2.180 -3.740 -11.482 1.00 96.56 88 GLU A N 1
ATOM 731 C CA . GLU A 1 88 ? 1.996 -3.028 -12.752 1.00 96.56 88 GLU A CA 1
ATOM 732 C C . GLU A 1 88 ? 3.208 -2.148 -13.097 1.00 96.56 88 GLU A C 1
ATOM 734 O O . GLU A 1 88 ? 3.655 -2.157 -14.245 1.00 96.56 88 GLU A O 1
ATOM 739 N N . LEU A 1 89 ? 3.795 -1.447 -12.116 1.00 94.19 89 LEU A N 1
ATOM 740 C CA . LEU A 1 89 ? 5.036 -0.688 -12.316 1.00 94.19 89 LEU A CA 1
ATOM 741 C C . LEU A 1 89 ? 6.174 -1.613 -12.771 1.00 94.19 89 LEU A C 1
ATOM 743 O O . LEU A 1 89 ? 6.853 -1.323 -13.754 1.00 94.19 89 LEU A O 1
ATOM 747 N N . TYR A 1 90 ? 6.340 -2.745 -12.086 1.00 92.56 90 TYR A N 1
ATOM 748 C CA . TYR A 1 90 ? 7.344 -3.757 -12.401 1.00 92.56 90 TYR A CA 1
ATOM 749 C C . TYR A 1 90 ? 7.189 -4.293 -13.831 1.00 92.56 90 TYR A C 1
ATOM 751 O O . TYR A 1 90 ? 8.153 -4.324 -14.590 1.00 92.56 90 TYR A O 1
ATOM 759 N N . GLN A 1 91 ? 5.964 -4.630 -14.247 1.00 95.06 91 GLN A N 1
ATOM 760 C CA . GLN A 1 91 ? 5.684 -5.078 -15.617 1.00 95.06 91 GLN A CA 1
ATOM 761 C C . GLN A 1 91 ? 6.058 -4.028 -16.670 1.00 95.06 91 GLN A C 1
ATOM 763 O O . GLN A 1 91 ? 6.605 -4.379 -17.716 1.00 95.06 91 GLN A O 1
ATOM 768 N N . ARG A 1 92 ? 5.783 -2.744 -16.408 1.00 94.62 92 ARG A N 1
ATOM 769 C CA . ARG A 1 92 ? 6.146 -1.651 -17.325 1.00 94.62 92 ARG A CA 1
ATOM 770 C C . ARG A 1 92 ? 7.660 -1.455 -17.408 1.00 94.62 92 ARG A C 1
ATOM 772 O O . ARG A 1 92 ? 8.172 -1.255 -18.504 1.00 94.62 92 ARG A O 1
ATOM 779 N N . ILE A 1 93 ? 8.369 -1.565 -16.283 1.00 91.38 93 ILE A N 1
ATOM 780 C CA . ILE A 1 93 ? 9.838 -1.499 -16.234 1.00 91.38 93 ILE A CA 1
ATOM 781 C C . ILE A 1 93 ? 10.462 -2.642 -17.030 1.00 91.38 93 ILE A C 1
ATOM 783 O O . ILE A 1 93 ? 11.339 -2.384 -17.851 1.00 91.38 93 ILE A O 1
ATOM 787 N N . LEU A 1 94 ? 9.983 -3.876 -16.839 1.00 91.12 94 LEU A N 1
ATOM 788 C CA . LEU A 1 94 ? 10.459 -5.033 -17.599 1.00 91.12 94 LEU A CA 1
ATOM 789 C C . LEU A 1 94 ? 10.232 -4.849 -19.096 1.00 91.12 94 LEU A C 1
ATOM 791 O O . LEU A 1 94 ? 11.174 -4.963 -19.871 1.00 91.12 94 LEU A O 1
ATOM 795 N N . LYS A 1 95 ? 9.008 -4.483 -19.494 1.00 92.81 95 LYS A N 1
ATOM 796 C CA . LYS A 1 95 ? 8.671 -4.248 -20.902 1.00 92.81 95 LYS A CA 1
ATOM 797 C C . LYS A 1 95 ? 9.599 -3.211 -21.535 1.00 92.81 95 LYS A C 1
ATOM 799 O O . LYS A 1 95 ? 10.121 -3.425 -22.623 1.00 92.81 95 LYS A O 1
ATOM 804 N N . PHE A 1 96 ? 9.812 -2.101 -20.839 1.00 90.25 96 PHE A N 1
ATOM 805 C CA . PHE A 1 96 ? 10.679 -1.039 -21.318 1.00 90.25 96 PHE A CA 1
ATOM 806 C C . PHE A 1 96 ? 12.159 -1.474 -21.376 1.00 90.25 96 PHE A C 1
ATOM 808 O O . PHE A 1 96 ? 12.852 -1.149 -22.338 1.00 90.25 96 PHE A O 1
ATOM 815 N N . SER A 1 97 ? 12.636 -2.249 -20.395 1.00 88.38 97 SER A N 1
ATOM 816 C CA . SER A 1 97 ? 13.989 -2.829 -20.383 1.00 88.38 97 SER A CA 1
ATOM 817 C C . SER A 1 97 ? 14.213 -3.796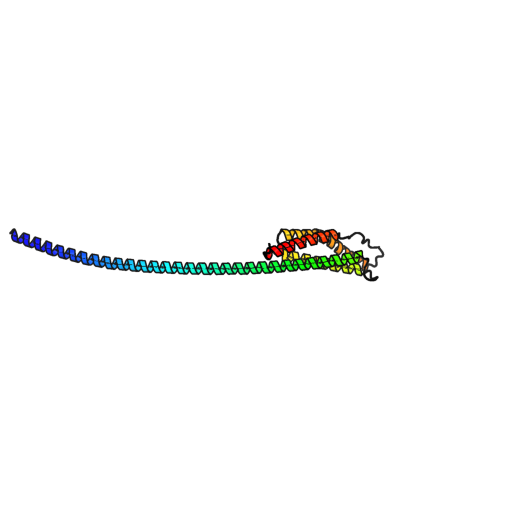 -21.552 1.00 88.38 97 SER A C 1
ATOM 819 O O . SER A 1 97 ? 15.209 -3.681 -22.271 1.00 88.38 97 SER A O 1
ATOM 821 N N . ASP A 1 98 ? 13.258 -4.698 -21.795 1.00 89.44 98 ASP A N 1
ATOM 822 C CA . ASP A 1 98 ? 13.289 -5.648 -22.910 1.00 89.44 98 ASP A CA 1
ATOM 823 C C . ASP A 1 98 ? 13.324 -4.914 -24.252 1.00 89.44 98 ASP A C 1
ATOM 825 O O . ASP A 1 98 ? 14.185 -5.184 -25.091 1.00 89.44 98 ASP A O 1
ATOM 829 N N . ASN A 1 99 ? 12.465 -3.906 -24.422 1.00 87.75 99 ASN A N 1
ATOM 830 C CA . ASN A 1 99 ? 12.452 -3.097 -25.634 1.00 87.75 99 ASN A CA 1
ATOM 831 C C . ASN A 1 99 ? 13.771 -2.346 -25.827 1.00 87.75 99 ASN A C 1
ATOM 833 O O . ASN A 1 99 ? 14.336 -2.385 -26.918 1.00 87.75 99 ASN A O 1
ATOM 837 N N . LEU A 1 100 ? 14.317 -1.718 -24.783 1.00 84.19 100 LEU A N 1
ATOM 838 C CA . LEU A 1 100 ? 15.618 -1.048 -24.854 1.00 84.19 100 LEU A CA 1
ATOM 839 C C . LEU A 1 100 ? 16.735 -2.017 -25.278 1.00 84.19 100 LEU A C 1
ATOM 841 O O . LEU A 1 100 ? 17.588 -1.677 -26.107 1.00 84.19 100 LEU A O 1
ATOM 845 N N . ARG A 1 101 ? 16.727 -3.237 -24.737 1.00 84.25 101 ARG A N 1
ATOM 846 C CA . ARG A 1 101 ? 17.699 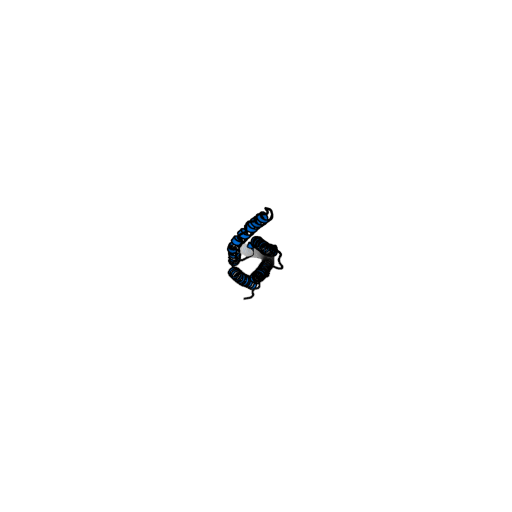-4.279 -25.073 1.00 84.25 101 ARG A CA 1
ATOM 847 C C . ARG A 1 101 ? 17.575 -4.715 -26.529 1.00 84.25 101 ARG A C 1
ATOM 849 O O . ARG A 1 101 ? 18.589 -4.753 -27.230 1.00 84.25 101 ARG A O 1
ATOM 856 N N . ASP A 1 102 ? 16.363 -5.002 -26.990 1.00 84.81 102 ASP A N 1
ATOM 857 C CA . ASP A 1 102 ? 16.101 -5.397 -28.375 1.00 84.81 102 ASP A CA 1
ATOM 858 C C . ASP A 1 102 ? 16.557 -4.308 -29.353 1.00 84.81 102 ASP A C 1
ATOM 860 O O . ASP A 1 102 ? 17.224 -4.604 -30.352 1.00 84.81 102 ASP A O 1
ATOM 864 N N . GLN A 1 103 ? 16.314 -3.036 -29.014 1.00 79.25 103 GLN A N 1
ATOM 865 C CA . GLN A 1 103 ? 16.804 -1.905 -29.803 1.00 79.25 103 GLN A CA 1
ATOM 866 C C . GLN A 1 103 ? 18.327 -1.827 -29.846 1.00 79.25 103 GLN A C 1
ATOM 868 O O . GLN A 1 103 ? 18.922 -1.609 -30.904 1.00 79.25 103 GLN A O 1
ATOM 873 N N . THR A 1 104 ? 18.980 -2.045 -28.710 1.00 77.12 104 THR A N 1
ATOM 874 C CA . THR A 1 104 ? 20.444 -2.019 -28.622 1.00 77.12 104 THR A CA 1
ATOM 875 C C . THR A 1 104 ? 21.074 -3.128 -29.466 1.00 77.12 104 THR A C 1
ATOM 877 O O . THR A 1 104 ? 22.073 -2.910 -30.161 1.00 77.12 104 THR A O 1
ATOM 880 N N . ILE A 1 105 ? 20.470 -4.318 -29.471 1.00 79.12 105 ILE A N 1
ATOM 881 C CA . ILE A 1 105 ? 20.907 -5.441 -30.310 1.00 79.12 105 ILE A CA 1
ATOM 882 C C . ILE A 1 105 ? 20.706 -5.112 -31.796 1.00 79.12 105 ILE A C 1
ATOM 884 O O . ILE A 1 105 ? 21.604 -5.356 -32.603 1.00 79.12 105 ILE A O 1
ATOM 888 N N . ALA A 1 106 ? 19.566 -4.526 -32.171 1.00 75.75 106 ALA A N 1
ATOM 889 C CA . ALA A 1 106 ? 19.292 -4.140 -33.556 1.00 75.75 106 ALA A CA 1
ATOM 890 C C . ALA A 1 106 ? 20.305 -3.105 -34.082 1.00 75.75 106 ALA A C 1
ATOM 892 O O . ALA A 1 106 ? 20.849 -3.272 -35.180 1.00 75.75 106 ALA A O 1
ATOM 893 N N . LEU A 1 107 ? 20.613 -2.086 -33.271 1.00 71.75 107 LEU A N 1
ATOM 894 C CA . LEU A 1 107 ? 21.601 -1.052 -33.589 1.00 71.75 107 LEU A CA 1
ATOM 895 C C . LEU A 1 107 ? 23.021 -1.627 -33.696 1.00 71.75 107 LEU A C 1
ATOM 897 O O . LEU A 1 107 ? 23.714 -1.370 -34.681 1.00 71.75 107 LEU A O 1
ATOM 901 N N . SER A 1 108 ? 23.447 -2.443 -32.727 1.00 71.81 108 SER A N 1
ATOM 902 C CA . SER A 1 108 ? 24.796 -3.036 -32.709 1.00 71.81 108 SER A CA 1
ATOM 903 C C . SER A 1 108 ? 25.026 -4.064 -33.821 1.00 71.81 108 SER A C 1
ATOM 905 O O . SER A 1 108 ? 26.136 -4.177 -34.339 1.00 71.81 108 SER A O 1
ATOM 907 N N . ALA A 1 109 ? 23.984 -4.777 -34.251 1.00 76.81 109 ALA A N 1
ATOM 908 C CA . ALA A 1 109 ? 24.065 -5.733 -35.353 1.00 76.81 109 ALA A CA 1
ATOM 909 C C . ALA A 1 109 ? 24.097 -5.072 -36.746 1.00 76.81 109 ALA A C 1
ATOM 911 O O . ALA A 1 109 ? 24.105 -5.787 -37.751 1.00 76.81 109 ALA A O 1
ATOM 912 N N . GLY A 1 110 ? 24.046 -3.735 -36.832 1.00 67.19 110 GLY A N 1
ATOM 913 C CA . GLY A 1 110 ? 23.888 -3.017 -38.102 1.00 67.19 110 GLY A CA 1
ATOM 914 C C . GLY A 1 110 ? 22.581 -3.368 -38.821 1.00 67.19 110 GLY A C 1
ATOM 915 O O . GLY A 1 110 ? 22.445 -3.130 -40.020 1.00 67.19 110 GLY A O 1
ATOM 916 N N . ARG A 1 111 ? 21.617 -3.957 -38.100 1.00 59.88 111 ARG A N 1
ATOM 917 C CA . ARG A 1 111 ? 20.296 -4.334 -38.604 1.00 59.88 111 ARG A CA 1
ATOM 918 C C . ARG A 1 111 ? 19.359 -3.141 -38.459 1.00 59.88 111 ARG A C 1
ATOM 920 O O . ARG A 1 111 ? 18.327 -3.217 -37.804 1.00 59.88 111 ARG A O 1
ATOM 927 N N . THR A 1 112 ? 19.701 -2.029 -39.098 1.00 56.91 112 THR A N 1
ATOM 928 C CA . THR A 1 112 ? 18.660 -1.098 -39.529 1.00 56.91 112 THR A CA 1
ATOM 929 C C . THR A 1 112 ? 17.944 -1.808 -40.667 1.00 56.91 112 THR A C 1
ATOM 931 O O . THR A 1 112 ? 18.492 -1.961 -41.757 1.00 56.91 112 THR A O 1
ATOM 934 N N . GLU A 1 113 ? 16.786 -2.401 -40.378 1.00 47.47 113 GLU A N 1
ATOM 935 C CA . GLU A 1 113 ? 16.076 -3.237 -41.342 1.00 47.47 113 GLU A CA 1
ATOM 936 C C . GLU A 1 113 ? 15.987 -2.551 -42.718 1.00 47.47 113 GLU A C 1
ATOM 938 O O . GLU A 1 113 ? 15.365 -1.506 -42.894 1.00 47.47 113 GLU A O 1
ATOM 943 N N . SER A 1 114 ? 16.648 -3.169 -43.701 1.00 45.22 114 SER A N 1
ATOM 944 C CA . SER A 1 114 ? 16.363 -3.056 -45.129 1.00 45.22 114 SER A CA 1
ATOM 945 C C . SER A 1 114 ? 16.285 -1.635 -45.708 1.00 45.22 114 SER A C 1
ATOM 947 O O . SER A 1 114 ? 15.202 -1.190 -46.072 1.00 45.22 114 SER A O 1
ATOM 949 N N . GLY A 1 115 ? 17.418 -0.947 -45.901 1.00 50.88 115 GLY A N 1
ATOM 950 C CA . GLY A 1 115 ? 17.555 0.145 -46.893 1.00 50.88 115 GLY A CA 1
ATOM 951 C C . GLY A 1 115 ? 16.597 1.341 -46.759 1.00 50.88 115 GLY A C 1
ATOM 952 O O . GLY A 1 115 ? 16.589 2.227 -47.611 1.00 50.88 115 GLY A O 1
ATOM 953 N N . ASN A 1 116 ? 15.796 1.382 -45.698 1.00 50.94 116 ASN A N 1
ATOM 954 C CA . ASN A 1 116 ? 14.778 2.375 -45.442 1.00 50.94 116 ASN A CA 1
ATOM 955 C C . ASN A 1 116 ? 15.311 3.230 -44.297 1.00 50.94 116 ASN A C 1
ATOM 957 O O . ASN A 1 116 ? 15.293 2.823 -43.137 1.00 50.94 116 ASN A O 1
ATOM 961 N N . GLN A 1 117 ? 15.797 4.429 -44.625 1.00 54.75 117 GLN A N 1
ATOM 962 C CA . GLN A 1 117 ? 16.352 5.398 -43.666 1.00 54.75 117 GLN A CA 1
ATOM 963 C C . GLN A 1 117 ? 15.375 5.762 -42.520 1.00 54.75 117 GLN A C 1
ATOM 965 O O . GLN A 1 117 ? 15.756 6.424 -41.562 1.00 54.75 117 GLN A O 1
ATOM 970 N N . ASN A 1 118 ? 14.122 5.299 -42.587 1.00 56.16 118 ASN A N 1
ATOM 971 C CA . ASN A 1 118 ? 13.080 5.478 -41.579 1.00 56.16 118 ASN A CA 1
ATOM 972 C C . ASN A 1 118 ? 13.159 4.512 -40.376 1.00 56.16 118 ASN A C 1
ATOM 974 O O . ASN A 1 118 ? 12.505 4.780 -39.370 1.00 56.16 118 ASN A O 1
ATOM 978 N N . GLY A 1 119 ? 13.924 3.413 -40.444 1.00 56.53 119 GLY A N 1
ATOM 979 C CA . GLY A 1 119 ? 13.936 2.383 -39.391 1.00 56.53 119 GLY A CA 1
ATOM 980 C C . GLY A 1 119 ? 14.412 2.893 -38.025 1.00 56.53 119 GLY A C 1
ATOM 981 O O . GLY A 1 119 ? 13.749 2.668 -37.021 1.00 56.53 119 GLY A O 1
ATOM 982 N N . GLY A 1 120 ? 15.509 3.658 -37.981 1.00 61.41 120 GLY A N 1
ATOM 983 C CA . GLY A 1 120 ? 16.065 4.168 -36.718 1.00 61.41 120 GLY A CA 1
ATOM 984 C C . GLY A 1 120 ? 15.174 5.193 -36.003 1.00 61.41 120 GLY A C 1
ATOM 985 O O . GLY A 1 120 ? 15.110 5.204 -34.778 1.00 61.41 120 GLY A O 1
ATOM 986 N N . SER A 1 121 ? 14.436 6.020 -36.754 1.00 65.00 121 SER A N 1
ATOM 987 C CA . SER A 1 121 ? 13.525 7.022 -36.176 1.00 65.00 121 SER A CA 1
ATOM 988 C C . SER A 1 121 ? 12.334 6.380 -35.467 1.00 65.00 121 SER A C 1
ATOM 990 O O . SER A 1 121 ? 11.891 6.885 -34.442 1.00 65.00 121 SER A O 1
ATOM 992 N N . LEU A 1 122 ? 11.815 5.277 -36.010 1.00 66.50 122 LEU A N 1
ATOM 993 C CA . LEU A 1 122 ? 10.648 4.587 -35.460 1.00 66.50 122 LEU A CA 1
ATOM 994 C C . LEU A 1 122 ? 10.993 3.882 -34.138 1.00 66.50 122 LEU A C 1
ATOM 996 O O . LEU A 1 122 ? 10.17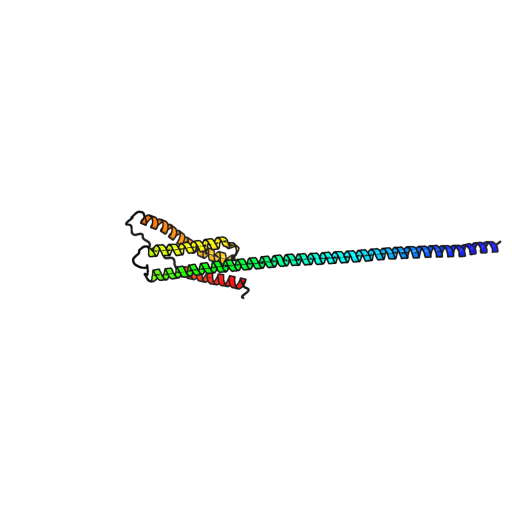1 3.832 -33.230 1.00 66.50 122 LEU A O 1
ATOM 1000 N N . MET A 1 123 ? 12.237 3.416 -34.004 1.00 67.12 123 MET A N 1
ATOM 1001 C CA . MET A 1 123 ? 12.741 2.786 -32.782 1.00 67.12 123 MET A CA 1
ATOM 1002 C C . MET A 1 123 ? 12.905 3.778 -31.621 1.00 67.12 123 MET A C 1
ATOM 1004 O O . MET A 1 123 ? 12.518 3.474 -30.493 1.00 67.12 123 MET A O 1
ATOM 1008 N N . ILE A 1 124 ? 13.440 4.976 -31.892 1.00 71.88 124 ILE A N 1
ATOM 1009 C CA . ILE A 1 124 ? 13.579 6.037 -30.879 1.00 71.88 124 ILE A CA 1
ATOM 1010 C C . ILE A 1 124 ? 12.202 6.494 -30.385 1.00 71.88 124 ILE A C 1
ATOM 1012 O O . ILE A 1 124 ? 12.032 6.732 -29.188 1.00 71.88 124 ILE A O 1
ATOM 1016 N N . ASP A 1 125 ? 11.221 6.577 -31.287 1.00 76.50 125 ASP A N 1
ATOM 1017 C CA . ASP A 1 125 ? 9.848 6.944 -30.941 1.00 76.50 125 ASP A CA 1
ATOM 1018 C C . ASP A 1 125 ? 9.218 5.916 -29.982 1.00 76.50 125 ASP A C 1
ATOM 1020 O O . ASP A 1 125 ? 8.672 6.315 -28.957 1.00 76.50 125 ASP A O 1
ATOM 1024 N N . ILE A 1 126 ? 9.379 4.609 -30.236 1.00 80.56 126 ILE A N 1
ATOM 1025 C CA . ILE A 1 126 ? 8.833 3.550 -29.362 1.00 80.56 126 ILE A CA 1
ATOM 1026 C C . ILE A 1 126 ? 9.416 3.637 -27.945 1.00 80.56 126 ILE A C 1
ATOM 1028 O O . ILE A 1 126 ? 8.666 3.669 -26.972 1.00 80.56 126 ILE A O 1
ATOM 1032 N N . VAL A 1 127 ? 10.745 3.711 -27.819 1.00 81.81 127 VAL A N 1
ATOM 1033 C CA . VAL A 1 127 ? 11.413 3.778 -26.504 1.00 81.81 127 VAL A CA 1
ATOM 1034 C C . VAL A 1 127 ? 11.023 5.058 -25.761 1.00 81.81 127 VAL A C 1
ATOM 1036 O O . VAL A 1 127 ? 10.814 5.043 -24.549 1.00 81.81 127 VAL A O 1
ATOM 1039 N N . THR A 1 128 ? 10.890 6.170 -26.485 1.00 81.38 128 THR A N 1
ATOM 1040 C CA . THR A 1 128 ? 10.495 7.452 -25.895 1.00 81.38 128 THR A CA 1
ATOM 1041 C C . THR A 1 128 ? 9.059 7.416 -25.378 1.00 81.38 128 THR A C 1
ATOM 1043 O O . THR A 1 128 ? 8.817 7.829 -24.243 1.00 81.38 128 THR A O 1
ATOM 1046 N N . ASP A 1 129 ? 8.119 6.900 -26.170 1.00 86.12 129 ASP A N 1
ATOM 1047 C CA . ASP A 1 129 ? 6.706 6.829 -25.790 1.00 86.12 129 ASP A CA 1
ATOM 1048 C C . ASP A 1 129 ? 6.504 5.921 -24.565 1.00 86.12 129 ASP A C 1
ATOM 1050 O O . ASP A 1 129 ? 5.761 6.272 -23.646 1.00 86.12 129 ASP A O 1
ATOM 1054 N N . GLU A 1 130 ? 7.217 4.794 -24.491 1.00 89.69 130 GLU A N 1
ATOM 1055 C CA . GLU A 1 130 ? 7.154 3.897 -23.332 1.00 89.69 130 GLU A CA 1
ATOM 1056 C C . GLU A 1 130 ? 7.753 4.499 -22.065 1.00 89.69 130 GLU A C 1
ATOM 1058 O O . GLU A 1 130 ? 7.216 4.295 -20.976 1.00 89.69 130 GLU A O 1
ATOM 1063 N N . LEU A 1 131 ? 8.835 5.270 -22.184 1.00 86.62 131 LEU A N 1
ATOM 1064 C CA . LEU A 1 131 ? 9.422 5.933 -21.026 1.00 86.62 131 LEU A CA 1
ATOM 1065 C C . LEU A 1 131 ? 8.524 7.071 -20.514 1.00 86.62 131 LEU A C 1
ATOM 1067 O O . LEU A 1 131 ? 8.401 7.259 -19.303 1.00 86.62 131 LEU A O 1
ATOM 1071 N N . ILE A 1 132 ? 7.840 7.792 -21.410 1.00 88.12 132 ILE A N 1
ATOM 1072 C CA . ILE A 1 132 ? 6.830 8.799 -21.040 1.00 88.12 132 ILE A CA 1
ATOM 1073 C C . ILE A 1 132 ? 5.640 8.145 -20.328 1.00 88.12 132 ILE A C 1
ATOM 1075 O O . ILE A 1 132 ? 5.175 8.665 -19.309 1.00 88.12 132 ILE A O 1
ATOM 1079 N N . ASP A 1 133 ? 5.148 7.017 -20.838 1.00 92.12 133 ASP A N 1
ATOM 1080 C CA . ASP A 1 133 ? 4.063 6.247 -20.222 1.00 92.12 133 ASP A CA 1
ATOM 1081 C C . ASP A 1 133 ? 4.469 5.713 -18.836 1.00 92.12 133 ASP A C 1
ATOM 1083 O O . ASP A 1 133 ? 3.739 5.911 -17.861 1.00 92.12 133 ASP A O 1
ATOM 1087 N N . LEU A 1 134 ? 5.673 5.146 -18.708 1.00 93.00 134 LEU A N 1
ATOM 1088 C CA . LEU A 1 134 ? 6.229 4.688 -17.433 1.00 93.00 134 LEU A CA 1
ATOM 1089 C C . LEU A 1 134 ? 6.366 5.837 -16.417 1.00 93.00 134 LEU A C 1
ATOM 1091 O O . LEU A 1 134 ? 5.968 5.687 -15.259 1.00 93.00 134 LEU A O 1
ATOM 1095 N N . TYR A 1 135 ? 6.880 6.993 -16.848 1.00 92.69 135 TYR A N 1
ATOM 1096 C CA . TYR A 1 135 ? 6.998 8.195 -16.016 1.00 92.69 135 TYR A CA 1
ATOM 1097 C C . TYR A 1 135 ? 5.637 8.702 -15.535 1.00 92.69 135 TYR A C 1
ATOM 1099 O O . TYR A 1 135 ? 5.456 8.977 -14.347 1.00 92.69 135 TYR A O 1
ATOM 1107 N N . SER A 1 136 ? 4.672 8.794 -16.451 1.00 94.00 136 SER A N 1
ATOM 1108 C CA . SER A 1 136 ? 3.318 9.270 -16.153 1.00 94.00 136 SER A CA 1
ATOM 1109 C C . SER A 1 136 ? 2.624 8.350 -15.151 1.00 94.00 136 SER A C 1
ATOM 1111 O O . SER A 1 136 ? 2.065 8.826 -14.161 1.00 94.00 136 SER A O 1
ATOM 1113 N N . TYR A 1 137 ? 2.732 7.034 -15.360 1.00 97.00 137 TYR A N 1
ATOM 1114 C CA . TYR A 1 137 ? 2.191 6.028 -14.452 1.00 97.00 137 TYR A CA 1
ATOM 1115 C C . TYR A 1 137 ? 2.809 6.133 -13.049 1.00 97.00 137 TYR A C 1
ATOM 1117 O O . TYR A 1 137 ? 2.084 6.157 -12.052 1.00 97.00 137 TYR A O 1
ATOM 1125 N N . PHE A 1 138 ? 4.140 6.248 -12.951 1.00 96.12 138 PHE A N 1
ATOM 1126 C CA . PHE A 1 138 ? 4.816 6.404 -11.662 1.00 96.12 138 PHE A CA 1
ATOM 1127 C C . PHE A 1 138 ? 4.352 7.660 -10.919 1.00 96.12 138 PHE A C 1
ATOM 1129 O O . PHE A 1 138 ? 4.019 7.578 -9.737 1.00 96.12 138 PHE A O 1
ATOM 1136 N N . TRP A 1 139 ? 4.294 8.810 -11.595 1.00 95.88 139 TRP A N 1
ATOM 1137 C CA . TRP A 1 139 ? 3.909 10.064 -10.946 1.00 95.88 139 TRP A CA 1
ATOM 1138 C C . TRP A 1 139 ? 2.473 10.049 -10.438 1.00 95.88 139 TRP A C 1
ATOM 1140 O O . TRP A 1 139 ? 2.212 10.515 -9.328 1.00 95.88 139 TRP A O 1
ATOM 1150 N N . GLU A 1 140 ? 1.551 9.480 -11.214 1.00 97.69 140 GLU A N 1
ATOM 1151 C CA . GLU A 1 140 ? 0.159 9.327 -10.791 1.00 97.69 140 GLU A CA 1
ATOM 1152 C C . GLU A 1 140 ? 0.048 8.453 -9.533 1.00 97.69 140 GLU A C 1
ATOM 1154 O O . GLU A 1 140 ? -0.757 8.729 -8.641 1.00 97.69 140 GLU A O 1
ATOM 1159 N N . LYS A 1 141 ? 0.877 7.407 -9.436 1.00 98.06 141 LYS A N 1
ATOM 1160 C CA . LYS A 1 141 ? 0.821 6.411 -8.358 1.00 98.06 141 LYS A CA 1
ATOM 1161 C C . LYS A 1 141 ? 1.885 6.594 -7.276 1.00 98.06 141 LYS A C 1
ATOM 1163 O O . LYS A 1 141 ? 2.024 5.729 -6.414 1.00 98.06 141 LYS A O 1
ATOM 1168 N N . ARG A 1 142 ? 2.594 7.728 -7.254 1.00 96.25 142 ARG A N 1
ATOM 1169 C CA . ARG A 1 142 ? 3.750 7.960 -6.369 1.00 96.25 142 ARG A CA 1
ATOM 1170 C C . ARG A 1 142 ? 3.459 7.680 -4.890 1.00 96.25 142 ARG A C 1
ATOM 1172 O O . ARG A 1 142 ? 4.297 7.138 -4.182 1.00 96.25 142 ARG A O 1
ATOM 1179 N N . ILE A 1 143 ? 2.247 8.003 -4.437 1.00 96.69 143 ILE A N 1
ATOM 1180 C CA . ILE A 1 143 ? 1.813 7.845 -3.038 1.00 96.69 143 ILE A CA 1
ATOM 1181 C C . ILE A 1 143 ? 1.780 6.387 -2.543 1.00 96.69 143 ILE A C 1
ATOM 1183 O O . ILE A 1 143 ? 1.698 6.166 -1.338 1.00 96.69 143 ILE A O 1
ATOM 1187 N N . TYR A 1 144 ? 1.816 5.404 -3.448 1.00 95.69 144 TYR A N 1
ATOM 1188 C CA . TYR A 1 144 ? 1.753 3.978 -3.110 1.00 95.69 144 TYR A CA 1
ATOM 1189 C C . TYR A 1 144 ? 3.137 3.338 -2.920 1.00 95.69 144 TYR A C 1
ATOM 1191 O O . TYR A 1 144 ? 3.228 2.181 -2.503 1.00 95.69 144 TYR A O 1
ATOM 1199 N N . PHE A 1 145 ? 4.219 4.061 -3.206 1.00 94.06 145 PHE A N 1
ATOM 1200 C CA . PHE A 1 145 ? 5.585 3.550 -3.093 1.00 94.06 145 PHE A CA 1
ATOM 1201 C C . PHE A 1 145 ? 6.246 4.013 -1.795 1.00 94.06 145 PHE A C 1
ATOM 1203 O O . PHE A 1 145 ? 5.860 5.024 -1.205 1.00 94.06 145 PHE A O 1
ATOM 1210 N N . SER A 1 146 ? 7.267 3.282 -1.339 1.00 93.56 146 SER A N 1
ATOM 1211 C CA . SER A 1 146 ? 8.112 3.796 -0.264 1.00 93.56 146 SER A CA 1
ATOM 1212 C C . SER A 1 146 ? 8.897 5.024 -0.741 1.00 93.56 146 SER A C 1
ATOM 1214 O O . SER A 1 146 ? 9.105 5.235 -1.941 1.00 93.56 146 SER A O 1
ATOM 1216 N N . ASN A 1 147 ? 9.376 5.833 0.205 1.00 94.25 147 ASN A N 1
ATOM 1217 C CA . ASN A 1 147 ? 10.242 6.966 -0.121 1.00 94.25 147 ASN A CA 1
ATOM 1218 C C . ASN A 1 147 ? 11.534 6.512 -0.816 1.00 94.25 147 ASN A C 1
ATOM 1220 O O . ASN A 1 147 ? 11.995 7.184 -1.731 1.00 94.25 147 ASN A O 1
ATOM 1224 N N . GLU A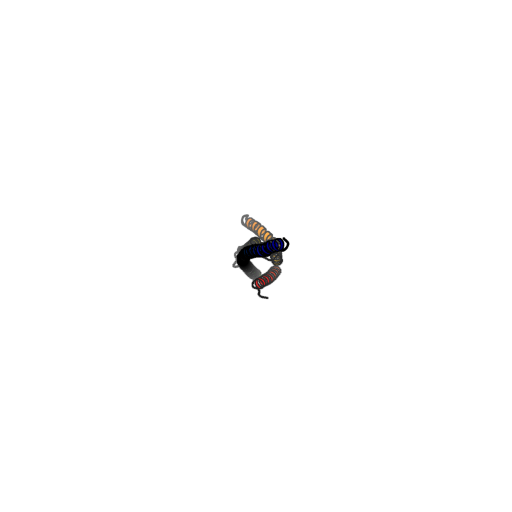 1 148 ? 12.100 5.373 -0.410 1.00 92.44 148 GLU A N 1
ATOM 1225 C CA . GLU A 1 148 ? 13.339 4.846 -0.988 1.00 92.44 148 GLU A CA 1
ATOM 1226 C C . GLU A 1 148 ? 13.139 4.436 -2.451 1.00 92.44 148 GLU A C 1
ATOM 1228 O O . GLU A 1 148 ? 13.893 4.866 -3.323 1.00 92.44 148 GLU A O 1
ATOM 1233 N N . LEU A 1 149 ? 12.083 3.670 -2.739 1.00 90.50 149 LEU A N 1
ATOM 1234 C CA . LEU A 1 149 ? 11.742 3.274 -4.104 1.00 90.50 149 LEU A CA 1
ATOM 1235 C C . LEU A 1 149 ? 11.383 4.485 -4.969 1.00 90.50 149 LEU A C 1
ATOM 1237 O O . LEU A 1 149 ? 11.843 4.579 -6.104 1.00 90.50 149 LEU A O 1
ATOM 1241 N N . SER A 1 150 ? 10.624 5.438 -4.421 1.00 95.38 150 SER A N 1
ATOM 1242 C CA . SER A 1 150 ? 10.294 6.680 -5.128 1.00 95.38 150 SER A CA 1
ATOM 1243 C C . SER A 1 150 ? 11.553 7.441 -5.534 1.00 95.38 150 SER A C 1
ATOM 1245 O O . SER A 1 150 ? 11.674 7.848 -6.685 1.00 95.38 150 SER A O 1
ATOM 1247 N N . MET A 1 151 ? 12.524 7.567 -4.625 1.00 93.81 151 MET A N 1
ATOM 1248 C CA . MET A 1 151 ? 13.804 8.212 -4.917 1.00 93.81 151 MET A CA 1
ATOM 1249 C C . MET A 1 151 ? 14.602 7.473 -5.995 1.00 93.81 151 MET A C 1
ATOM 1251 O O . MET A 1 151 ? 15.203 8.125 -6.844 1.00 93.81 151 MET A O 1
ATOM 1255 N N . LEU A 1 152 ? 14.617 6.137 -5.991 1.00 92.25 152 LEU A N 1
ATOM 1256 C CA . LEU A 1 152 ? 15.315 5.355 -7.020 1.00 92.25 152 LEU A CA 1
ATOM 1257 C C . LEU A 1 152 ? 14.696 5.553 -8.405 1.00 92.25 152 LEU A C 1
ATOM 1259 O O . LEU A 1 152 ? 15.416 5.761 -9.382 1.00 92.25 152 LEU A O 1
ATOM 1263 N N . VAL A 1 153 ? 13.366 5.522 -8.486 1.00 91.06 153 VAL A N 1
ATOM 1264 C CA . VAL A 1 153 ? 12.638 5.756 -9.737 1.00 91.06 153 VAL A CA 1
ATOM 1265 C C . VAL A 1 153 ? 12.832 7.199 -10.219 1.00 91.06 153 VAL A C 1
ATOM 1267 O O . VAL A 1 153 ? 13.070 7.431 -11.402 1.00 91.06 153 VAL A O 1
ATOM 1270 N N . GLU A 1 154 ? 12.809 8.175 -9.311 1.00 93.50 154 GLU A N 1
ATOM 1271 C CA . GLU A 1 154 ? 13.095 9.577 -9.632 1.00 93.50 154 GLU A CA 1
ATOM 1272 C C . GLU A 1 154 ? 14.519 9.762 -10.156 1.00 93.50 154 GLU A C 1
ATOM 1274 O O . GLU A 1 154 ? 14.694 10.395 -11.189 1.00 93.50 154 GLU A O 1
ATOM 1279 N N . GLN A 1 155 ? 15.526 9.160 -9.520 1.00 91.31 155 GLN A N 1
ATOM 1280 C CA . GLN A 1 155 ? 16.916 9.217 -9.988 1.00 91.31 155 GLN A CA 1
ATOM 1281 C C . GLN A 1 155 ? 17.088 8.582 -11.370 1.00 91.31 155 GLN A C 1
ATOM 1283 O O . GLN A 1 155 ? 17.826 9.112 -12.205 1.00 91.31 155 GLN A O 1
ATOM 1288 N N . LEU A 1 156 ? 16.398 7.464 -11.626 1.00 89.12 156 LEU A N 1
ATOM 1289 C CA . LEU A 1 156 ? 16.347 6.852 -12.949 1.00 89.12 156 LEU A CA 1
ATOM 1290 C C . LEU A 1 156 ? 15.797 7.864 -13.963 1.00 89.12 156 LEU A C 1
ATOM 1292 O O . LEU A 1 156 ? 16.442 8.156 -14.971 1.00 89.12 156 LEU A O 1
ATOM 1296 N N . PHE A 1 157 ? 14.637 8.452 -13.682 1.00 89.38 157 PHE A N 1
ATOM 1297 C CA . PHE A 1 157 ? 14.029 9.414 -14.589 1.00 89.38 157 PHE A CA 1
ATOM 1298 C C . PHE A 1 157 ? 14.849 10.690 -14.744 1.00 89.38 157 PHE A C 1
ATOM 1300 O O . PHE A 1 157 ? 15.029 11.123 -15.867 1.00 89.38 157 PHE A O 1
ATOM 1307 N N . GLU A 1 158 ? 15.407 11.287 -13.699 1.00 88.19 158 GLU A N 1
ATOM 1308 C CA . GLU A 1 158 ? 16.248 12.484 -13.834 1.00 88.19 158 GLU A CA 1
ATOM 1309 C C . GLU A 1 158 ? 17.454 12.229 -14.743 1.00 88.19 158 GLU A C 1
ATOM 1311 O O . GLU A 1 158 ? 17.776 13.054 -15.605 1.00 88.19 158 GLU A O 1
ATOM 1316 N N . LYS A 1 159 ? 18.079 11.055 -14.607 1.00 84.50 159 LYS A N 1
ATOM 1317 C CA . LYS A 1 159 ? 19.228 10.665 -15.423 1.00 84.50 159 LYS A CA 1
ATOM 1318 C C . LYS A 1 159 ? 18.863 10.498 -16.901 1.00 84.50 159 LYS A C 1
ATOM 1320 O O . LYS A 1 159 ? 19.630 10.931 -17.763 1.00 84.50 159 LYS A O 1
ATOM 1325 N N . TYR A 1 160 ? 17.709 9.900 -17.200 1.00 79.69 160 TYR A N 1
ATOM 1326 C CA . TYR A 1 160 ? 17.338 9.529 -18.573 1.00 79.69 160 TYR A CA 1
ATOM 1327 C C . TYR A 1 160 ? 16.358 10.501 -19.246 1.00 79.69 160 TYR A C 1
ATOM 1329 O O . TYR A 1 160 ? 16.475 10.731 -20.444 1.00 79.69 160 TYR A O 1
ATOM 1337 N N . LEU A 1 161 ? 15.465 11.173 -18.515 1.00 76.44 161 LEU A N 1
ATOM 1338 C CA . LEU A 1 161 ? 14.582 12.219 -19.051 1.00 76.44 161 LEU A CA 1
ATOM 1339 C C . LEU A 1 161 ? 15.377 13.383 -19.634 1.00 76.44 161 LEU A C 1
ATOM 1341 O O . LEU A 1 161 ? 14.970 13.923 -20.655 1.00 76.44 161 LEU A O 1
ATOM 1345 N N . GLY A 1 162 ? 16.524 13.746 -19.049 1.00 74.06 162 GLY A N 1
ATOM 1346 C CA . GLY A 1 162 ? 17.408 14.751 -19.648 1.00 74.06 162 GLY A CA 1
ATOM 1347 C C . GLY A 1 162 ? 17.891 14.341 -21.047 1.00 74.06 162 GLY A C 1
ATOM 1348 O O . GLY A 1 162 ? 17.959 15.168 -21.957 1.00 74.06 162 GLY A O 1
ATOM 1349 N N . GLN A 1 163 ? 18.148 13.045 -21.244 1.00 70.38 163 GLN A N 1
ATOM 1350 C CA . GLN A 1 163 ? 18.549 12.477 -22.533 1.00 70.38 163 GLN A CA 1
ATOM 1351 C C . GLN A 1 163 ? 17.361 12.358 -23.500 1.00 70.38 163 GLN A C 1
ATOM 1353 O O . GLN A 1 163 ? 17.508 12.636 -24.689 1.00 70.38 163 GLN A O 1
ATOM 1358 N N . ILE A 1 164 ? 16.166 12.033 -22.999 1.00 66.81 164 ILE A N 1
ATOM 1359 C CA . ILE A 1 164 ? 14.939 11.987 -23.808 1.00 66.81 164 ILE A CA 1
ATOM 1360 C C . ILE A 1 164 ? 14.488 13.376 -24.229 1.00 66.81 164 ILE A C 1
ATOM 1362 O O . ILE A 1 164 ? 14.070 13.583 -25.357 1.00 66.81 164 ILE A O 1
ATOM 1366 N N . GLN A 1 165 ? 14.537 14.365 -23.344 1.00 68.25 165 GLN A N 1
ATOM 1367 C CA . GLN A 1 165 ? 14.125 15.716 -23.695 1.00 68.25 165 GLN A CA 1
ATOM 1368 C C . GLN A 1 165 ? 15.031 16.269 -24.797 1.00 68.25 165 GLN A C 1
ATOM 1370 O O . GLN A 1 165 ? 14.566 16.955 -25.708 1.00 68.25 165 GLN A O 1
ATOM 1375 N N . TYR A 1 166 ? 16.309 15.887 -24.775 1.00 68.50 166 TYR A N 1
ATOM 1376 C CA . TYR A 1 166 ? 17.217 16.115 -25.887 1.00 68.50 166 TYR A CA 1
ATOM 1377 C C . TYR A 1 166 ? 16.801 15.343 -27.154 1.00 68.50 166 TYR A C 1
ATOM 1379 O O . TYR A 1 166 ? 16.734 15.957 -28.219 1.00 68.50 166 TYR A O 1
ATOM 1387 N N . SER A 1 167 ? 16.440 14.056 -27.067 1.00 64.25 167 SER A N 1
ATOM 1388 C CA . SER A 1 167 ? 15.979 13.270 -28.229 1.00 64.25 167 SER A CA 1
ATOM 1389 C C . SER A 1 167 ? 14.641 13.755 -28.811 1.00 64.25 167 SER A C 1
ATOM 1391 O O . SER A 1 167 ? 14.478 13.770 -30.027 1.00 64.25 167 SER A O 1
ATOM 1393 N N . LEU A 1 168 ? 13.708 14.239 -27.991 1.00 66.06 168 LEU A N 1
ATOM 1394 C CA . LEU A 1 168 ? 12.442 14.854 -28.406 1.00 66.06 168 LEU A CA 1
ATOM 1395 C C . LEU A 1 168 ? 12.666 16.198 -29.104 1.00 66.06 168 LEU A C 1
ATOM 1397 O O . LEU A 1 168 ? 12.045 16.481 -30.130 1.00 66.06 168 LEU A O 1
ATOM 1401 N N . ASN A 1 169 ? 13.585 17.019 -28.590 1.00 70.00 169 ASN A N 1
ATOM 1402 C CA . ASN A 1 169 ? 14.012 18.234 -29.283 1.00 70.00 169 ASN A CA 1
ATOM 1403 C C . ASN A 1 169 ? 14.678 17.886 -30.623 1.00 70.00 169 ASN A C 1
ATOM 1405 O O . ASN A 1 169 ? 14.407 18.540 -31.633 1.00 70.00 169 ASN A O 1
ATOM 1409 N N . LEU A 1 170 ? 15.473 16.810 -30.657 1.00 65.50 170 LEU A N 1
ATOM 1410 C CA . LEU A 1 170 ? 16.041 16.268 -31.887 1.00 65.50 170 LEU A CA 1
ATOM 1411 C C . LEU A 1 170 ? 14.948 15.773 -32.844 1.00 65.50 170 LEU A C 1
ATOM 1413 O O . LEU A 1 170 ? 15.048 16.020 -34.036 1.00 65.50 170 LEU A O 1
ATOM 1417 N N . ARG A 1 171 ? 13.870 15.152 -32.350 1.00 65.94 171 ARG A N 1
ATOM 1418 C CA . ARG A 1 171 ? 12.706 14.733 -33.152 1.00 65.94 171 ARG A CA 1
ATOM 1419 C C . ARG A 1 171 ? 12.040 15.928 -33.827 1.00 65.94 171 ARG A C 1
ATOM 1421 O O . ARG A 1 171 ? 11.772 15.886 -35.027 1.00 65.94 171 ARG A O 1
ATOM 1428 N N . GLY A 1 172 ? 11.813 17.007 -33.076 1.00 71.06 172 GLY A N 1
ATOM 1429 C CA . GLY A 1 172 ? 11.300 18.266 -33.622 1.00 71.06 172 GLY A CA 1
ATOM 1430 C C . GLY A 1 172 ? 12.229 18.858 -34.685 1.00 71.06 172 GLY A C 1
ATOM 1431 O O . GLY A 1 172 ? 11.764 19.313 -35.731 1.00 71.06 172 GLY A O 1
ATOM 1432 N N . TYR A 1 173 ? 13.540 18.784 -34.452 1.00 65.62 173 TYR A N 1
ATOM 1433 C CA . TYR A 1 173 ? 14.563 19.242 -35.389 1.00 65.62 173 TYR A CA 1
ATOM 1434 C C . TYR A 1 173 ? 14.623 18.387 -36.667 1.00 65.62 173 TYR A C 1
ATOM 1436 O O . TYR A 1 173 ? 14.540 18.928 -37.765 1.00 65.62 173 TYR A O 1
ATOM 1444 N N . LEU A 1 174 ? 14.663 17.056 -36.549 1.00 65.12 174 LEU A N 1
ATOM 1445 C CA . LEU A 1 174 ? 14.702 16.110 -37.670 1.00 65.12 174 LEU A CA 1
ATOM 1446 C C . LEU A 1 174 ? 13.434 16.177 -38.524 1.00 65.12 174 LEU A C 1
ATOM 1448 O O . LEU A 1 174 ? 13.516 16.140 -39.752 1.00 65.12 174 LEU A O 1
ATOM 1452 N N . LYS A 1 175 ? 12.260 16.323 -37.894 1.00 73.75 175 LYS A N 1
ATOM 1453 C CA . LYS A 1 175 ? 10.999 16.536 -38.615 1.00 73.75 175 LYS A CA 1
ATOM 1454 C C . LYS A 1 175 ? 11.068 17.802 -39.471 1.00 73.75 175 LYS A C 1
ATOM 1456 O O . LYS A 1 175 ? 10.693 17.762 -40.638 1.00 73.75 175 LYS A O 1
ATOM 1461 N N . LYS A 1 176 ? 11.619 18.885 -38.918 1.00 72.00 176 LYS A N 1
ATOM 1462 C CA . LYS A 1 176 ? 11.813 20.145 -39.639 1.00 72.00 176 LYS A CA 1
ATOM 1463 C C . LYS A 1 176 ? 12.825 20.013 -40.785 1.00 72.00 176 LYS A C 1
ATOM 1465 O O . LYS A 1 176 ? 12.534 20.432 -41.897 1.00 72.00 176 LYS A O 1
ATOM 1470 N N . CYS A 1 177 ? 13.965 19.354 -40.560 1.00 65.81 177 CYS A N 1
ATOM 1471 C CA . CYS A 1 177 ? 14.955 19.077 -41.612 1.00 65.81 177 CYS A CA 1
ATOM 1472 C C . CYS A 1 177 ? 14.368 18.261 -42.774 1.00 65.81 177 CYS A C 1
ATOM 1474 O O . CYS A 1 177 ? 14.714 18.496 -43.932 1.00 65.81 177 CYS A O 1
ATOM 1476 N N . ARG A 1 178 ? 13.460 17.325 -42.470 1.00 66.56 178 ARG A N 1
ATOM 1477 C CA . ARG A 1 178 ? 12.758 16.509 -43.467 1.00 66.56 178 ARG A CA 1
ATOM 1478 C C . ARG A 1 178 ? 11.768 17.319 -44.305 1.00 66.56 178 ARG A C 1
ATOM 1480 O O . ARG A 1 178 ? 11.641 17.059 -45.497 1.00 66.56 178 ARG A O 1
ATOM 1487 N N . GLU A 1 179 ? 11.058 18.258 -43.686 1.00 75.75 179 GLU A N 1
ATOM 1488 C CA . GLU A 1 179 ? 10.086 19.124 -44.364 1.00 75.75 179 GLU A CA 1
ATOM 1489 C C . GLU A 1 179 ? 10.784 20.178 -45.247 1.00 75.75 179 GLU A C 1
ATOM 1491 O O . GLU A 1 179 ? 10.313 20.464 -46.347 1.00 75.75 179 GLU A O 1
ATOM 1496 N N . ASP A 1 180 ? 11.955 20.671 -44.830 1.00 75.44 180 ASP A N 1
ATOM 1497 C CA . ASP A 1 180 ? 12.643 21.796 -45.480 1.00 75.44 180 ASP A CA 1
ATOM 1498 C C . ASP A 1 180 ? 13.659 21.402 -46.583 1.00 75.44 180 ASP A C 1
ATOM 1500 O O . ASP A 1 180 ? 14.341 22.272 -47.121 1.00 75.44 180 ASP A O 1
ATOM 1504 N N . SER A 1 181 ? 13.756 20.123 -46.987 1.00 59.22 181 SER A N 1
ATOM 1505 C CA . SER A 1 181 ? 14.653 19.650 -48.077 1.00 59.22 181 SER A CA 1
ATOM 1506 C C . SER A 1 181 ? 16.118 20.109 -47.936 1.00 59.22 181 SER A C 1
ATOM 1508 O O . SER A 1 181 ? 16.779 20.433 -48.924 1.00 59.22 181 SER A O 1
ATOM 1510 N N . PHE A 1 182 ? 16.621 20.204 -46.705 1.00 55.91 182 PHE A N 1
ATOM 1511 C CA . PHE A 1 182 ? 17.934 20.785 -46.432 1.00 55.91 182 PHE A CA 1
ATOM 1512 C C . PHE A 1 182 ? 19.041 19.730 -46.603 1.00 55.91 182 PHE A C 1
ATOM 1514 O O . PHE A 1 182 ? 19.075 18.747 -45.870 1.00 55.91 182 PHE A O 1
ATOM 1521 N N . ASP A 1 183 ? 19.967 19.951 -47.544 1.00 56.31 183 ASP A N 1
ATOM 1522 C CA . ASP A 1 183 ? 21.074 19.042 -47.932 1.00 56.31 183 ASP A CA 1
ATOM 1523 C C . ASP A 1 183 ? 22.234 18.994 -46.904 1.00 56.31 183 ASP A C 1
ATOM 1525 O O . ASP A 1 183 ? 23.355 18.574 -47.185 1.00 56.31 183 ASP A O 1
ATOM 1529 N N . GLY A 1 184 ? 21.988 19.484 -45.686 1.00 56.41 184 GLY A N 1
ATOM 1530 C CA . GLY A 1 184 ? 22.959 19.477 -44.600 1.00 56.41 184 GLY A CA 1
ATOM 1531 C C . GLY A 1 184 ? 22.924 18.140 -43.874 1.00 56.41 184 GLY A C 1
ATOM 1532 O O . GLY A 1 184 ? 21.929 17.829 -43.220 1.00 56.41 184 GLY A O 1
ATOM 1533 N N . ALA A 1 185 ? 24.011 17.371 -43.966 1.00 54.47 185 ALA A N 1
ATOM 1534 C CA . ALA A 1 185 ? 24.225 16.178 -43.154 1.00 54.47 185 ALA A CA 1
ATOM 1535 C C . ALA A 1 185 ? 23.925 16.501 -41.680 1.00 54.47 185 ALA A C 1
ATOM 1537 O O . ALA A 1 185 ? 24.614 17.304 -41.052 1.00 54.47 185 ALA A O 1
ATOM 1538 N N . CYS A 1 186 ? 22.846 15.927 -41.147 1.00 55.84 186 CYS A N 1
ATOM 1539 C CA . CYS A 1 186 ? 22.527 16.053 -39.734 1.00 55.84 186 CYS A CA 1
ATOM 1540 C C . CYS A 1 186 ? 23.570 15.248 -38.955 1.00 55.84 186 CYS A C 1
ATOM 1542 O O . CYS A 1 186 ? 23.527 14.018 -38.977 1.00 55.84 186 CYS A O 1
ATOM 1544 N N . ASP A 1 187 ? 24.494 15.940 -38.285 1.00 53.09 187 ASP A N 1
ATOM 1545 C CA . ASP A 1 187 ? 25.435 15.357 -37.324 1.00 53.09 187 ASP A CA 1
ATOM 1546 C C . ASP A 1 187 ? 24.650 14.736 -36.154 1.00 53.09 187 ASP A C 1
ATOM 1548 O O . ASP A 1 187 ? 24.395 15.351 -35.120 1.00 53.09 187 ASP A O 1
ATOM 1552 N N . LEU A 1 188 ? 24.233 13.485 -36.341 1.00 55.75 188 LEU A N 1
ATOM 1553 C CA . LEU A 1 188 ? 23.530 12.644 -35.367 1.00 55.75 188 LEU A CA 1
ATOM 1554 C C . LEU A 1 188 ? 24.483 12.012 -34.335 1.00 55.75 188 LEU A C 1
ATOM 1556 O O . LEU A 1 188 ? 24.071 11.192 -33.518 1.00 55.75 188 LEU A O 1
ATOM 1560 N N . GLU A 1 189 ? 25.761 12.386 -34.351 1.00 49.88 189 GLU A N 1
ATOM 1561 C CA . GLU A 1 189 ? 26.865 11.603 -33.786 1.00 49.88 189 GLU A CA 1
ATOM 1562 C C . GLU A 1 189 ? 26.997 11.642 -32.246 1.00 49.88 189 GLU A C 1
ATOM 1564 O O . GLU A 1 189 ? 28.032 11.258 -31.709 1.00 49.88 189 GLU A O 1
ATOM 1569 N N . ARG A 1 190 ? 25.994 12.109 -31.485 1.00 51.75 190 ARG A N 1
ATOM 1570 C CA . ARG A 1 190 ? 26.184 12.379 -30.040 1.00 51.75 190 ARG A CA 1
ATOM 1571 C C . ARG A 1 190 ? 25.091 11.963 -29.062 1.00 51.75 190 ARG A C 1
ATOM 1573 O O . ARG A 1 190 ? 25.225 12.269 -27.881 1.00 51.75 190 ARG A O 1
ATOM 1580 N N . ILE A 1 191 ? 24.069 11.218 -29.478 1.00 54.53 191 ILE A N 1
ATOM 1581 C CA . ILE A 1 191 ? 23.137 10.601 -28.514 1.00 54.53 191 ILE A CA 1
ATOM 1582 C C . ILE A 1 191 ? 23.419 9.110 -28.420 1.00 54.53 191 ILE A C 1
ATOM 1584 O O . ILE A 1 191 ? 22.639 8.275 -28.866 1.00 54.53 191 ILE A O 1
ATOM 1588 N N . THR A 1 192 ? 24.556 8.762 -27.834 1.00 59.84 192 THR A N 1
ATOM 1589 C CA . THR A 1 192 ? 24.735 7.415 -27.299 1.00 59.84 192 THR A CA 1
ATOM 1590 C C . THR A 1 192 ? 24.180 7.437 -25.885 1.00 59.84 192 THR A C 1
ATOM 1592 O O . THR A 1 192 ? 24.854 7.887 -24.957 1.00 59.84 192 THR A O 1
ATOM 1595 N N . VAL A 1 193 ? 22.925 7.014 -25.725 1.00 66.38 193 VAL A N 1
ATOM 1596 C CA . VAL A 1 193 ? 22.444 6.587 -24.407 1.00 66.38 193 VAL A CA 1
ATOM 1597 C C . VAL A 1 193 ? 23.406 5.497 -23.947 1.00 66.38 193 VAL A C 1
ATOM 1599 O O . VAL A 1 193 ? 23.659 4.550 -24.691 1.00 66.38 193 VAL A O 1
ATOM 1602 N N . ASP A 1 194 ? 23.996 5.662 -22.766 1.00 77.38 194 ASP A N 1
ATOM 1603 C CA . ASP A 1 194 ? 24.836 4.629 -22.166 1.00 77.38 194 ASP A CA 1
ATOM 1604 C C . ASP A 1 194 ? 23.917 3.493 -21.702 1.00 77.38 194 ASP A C 1
ATOM 1606 O O . ASP A 1 194 ? 23.361 3.515 -20.600 1.00 77.38 194 ASP A O 1
ATOM 1610 N N . VAL A 1 195 ? 23.677 2.553 -22.618 1.00 74.44 195 VAL A N 1
ATOM 1611 C CA . VAL A 1 195 ? 22.744 1.441 -22.425 1.00 74.44 195 VAL A CA 1
ATOM 1612 C C . VAL A 1 195 ? 23.183 0.563 -21.258 1.00 74.44 195 VAL A C 1
ATOM 1614 O O . VAL A 1 195 ? 22.330 0.090 -20.510 1.00 74.44 195 VAL A O 1
ATOM 1617 N N . ASP A 1 196 ? 24.489 0.392 -21.053 1.00 78.31 196 ASP A N 1
ATOM 1618 C CA . ASP A 1 196 ? 25.019 -0.437 -19.971 1.00 78.31 196 ASP A CA 1
ATOM 1619 C C . ASP A 1 196 ? 24.694 0.185 -18.607 1.00 78.31 196 ASP A C 1
ATOM 1621 O O . ASP A 1 196 ? 24.172 -0.489 -17.715 1.00 78.31 196 ASP A O 1
ATOM 1625 N N . GLN A 1 197 ? 24.897 1.499 -18.461 1.00 82.56 197 GLN A N 1
ATOM 1626 C CA . GLN A 1 197 ? 24.495 2.217 -17.246 1.00 82.56 197 GLN A CA 1
ATOM 1627 C C . GLN A 1 197 ? 22.978 2.210 -17.017 1.00 82.56 197 GLN A C 1
ATOM 1629 O O . GLN A 1 197 ? 22.517 2.294 -15.872 1.00 82.56 197 GLN A O 1
ATOM 1634 N N . MET A 1 198 ? 22.191 2.171 -18.090 1.00 82.25 198 MET A N 1
ATOM 1635 C CA . MET A 1 198 ? 20.734 2.105 -18.019 1.00 82.25 198 MET A CA 1
ATOM 1636 C C . MET A 1 198 ? 20.259 0.733 -17.578 1.00 82.25 198 MET A C 1
ATOM 1638 O O . MET A 1 198 ? 19.465 0.648 -16.643 1.00 82.25 198 MET A O 1
ATOM 1642 N N . ALA A 1 199 ? 20.815 -0.325 -18.160 1.00 82.56 199 ALA A N 1
ATOM 1643 C CA . ALA A 1 199 ? 20.568 -1.696 -17.743 1.00 82.56 199 ALA A CA 1
ATOM 1644 C C . ALA A 1 199 ? 20.942 -1.909 -16.268 1.00 82.56 199 ALA A C 1
ATOM 1646 O O . ALA A 1 199 ? 20.159 -2.483 -15.516 1.00 82.56 199 ALA A O 1
ATOM 1647 N N . GLU A 1 200 ? 22.085 -1.384 -15.809 1.00 87.69 200 GLU A N 1
ATOM 1648 C CA . GLU A 1 200 ? 22.479 -1.491 -14.399 1.00 87.69 200 GLU A CA 1
ATOM 1649 C C . GLU A 1 200 ? 21.486 -0.782 -13.462 1.00 87.69 200 GLU A C 1
ATOM 1651 O O . GLU A 1 200 ? 21.082 -1.343 -12.441 1.00 87.69 200 GLU A O 1
ATOM 1656 N N . ALA A 1 201 ? 21.059 0.438 -13.808 1.00 87.69 201 ALA A N 1
ATOM 1657 C CA . ALA A 1 201 ? 20.075 1.176 -13.017 1.00 87.69 201 ALA A CA 1
ATOM 1658 C C . ALA A 1 201 ? 18.718 0.451 -12.968 1.00 87.69 201 ALA A C 1
ATOM 1660 O O . ALA A 1 201 ? 18.086 0.404 -11.912 1.00 87.69 201 ALA A O 1
ATOM 1661 N N . MET A 1 202 ? 18.305 -0.152 -14.085 1.00 86.44 202 MET A N 1
ATOM 1662 C CA . MET A 1 202 ? 17.072 -0.934 -14.170 1.00 86.44 202 MET A CA 1
ATOM 1663 C C . MET A 1 202 ? 17.134 -2.211 -13.344 1.00 86.44 202 MET A C 1
ATOM 1665 O O . MET A 1 202 ? 16.192 -2.478 -12.606 1.00 86.44 202 MET A O 1
ATOM 1669 N N . ASN A 1 203 ? 18.254 -2.935 -13.369 1.00 87.38 203 ASN A N 1
ATOM 1670 C CA . ASN A 1 203 ? 18.439 -4.129 -12.542 1.00 87.38 203 ASN A CA 1
ATOM 1671 C C . ASN A 1 203 ? 18.357 -3.793 -11.045 1.00 87.38 203 ASN A C 1
ATOM 1673 O O . ASN A 1 203 ? 17.673 -4.477 -10.290 1.00 87.38 203 ASN A O 1
ATOM 1677 N N . ARG A 1 204 ? 18.989 -2.695 -10.609 1.00 89.75 204 ARG A N 1
ATOM 1678 C CA . ARG A 1 204 ? 18.896 -2.236 -9.209 1.00 89.75 204 ARG A CA 1
ATOM 1679 C C . ARG A 1 204 ? 17.459 -1.894 -8.813 1.00 89.75 204 ARG A C 1
ATOM 1681 O O . ARG A 1 204 ? 17.029 -2.207 -7.703 1.00 89.75 204 ARG A O 1
ATOM 1688 N N . LEU A 1 205 ? 16.720 -1.240 -9.709 1.00 89.94 205 LEU A N 1
ATOM 1689 C CA . LEU A 1 205 ? 15.313 -0.914 -9.488 1.00 89.94 205 LEU A CA 1
ATOM 1690 C C . LEU A 1 205 ? 14.446 -2.181 -9.429 1.00 89.94 205 LEU A C 1
ATOM 1692 O O . LEU A 1 205 ? 13.578 -2.289 -8.565 1.00 89.94 205 LEU A O 1
ATOM 1696 N N . GLU A 1 206 ? 14.710 -3.148 -10.305 1.00 89.62 206 GLU A N 1
ATOM 1697 C CA . GLU A 1 206 ? 14.037 -4.444 -10.349 1.00 89.62 206 GLU A CA 1
ATOM 1698 C C . GLU A 1 206 ? 14.231 -5.235 -9.046 1.00 89.62 206 GLU A C 1
ATOM 1700 O O . GLU A 1 206 ? 13.259 -5.715 -8.451 1.00 89.62 206 GLU A O 1
ATOM 1705 N N . GLU A 1 207 ? 15.473 -5.322 -8.565 1.00 91.31 207 GLU A N 1
ATOM 1706 C CA . GLU A 1 207 ? 15.810 -5.968 -7.295 1.00 91.31 207 GLU A CA 1
ATOM 1707 C C . GLU A 1 207 ? 15.055 -5.319 -6.133 1.00 91.31 207 GLU A C 1
ATOM 1709 O O . GLU A 1 207 ? 14.450 -6.018 -5.315 1.00 91.31 207 GLU A O 1
ATOM 1714 N N . LYS A 1 208 ? 15.023 -3.981 -6.080 1.00 91.44 208 LYS A N 1
ATOM 1715 C CA . LYS A 1 208 ? 14.331 -3.266 -5.003 1.00 91.44 208 LYS A CA 1
ATOM 1716 C C . LYS A 1 208 ? 12.813 -3.433 -5.065 1.00 91.44 208 LYS A C 1
ATOM 1718 O O . LYS A 1 208 ? 12.183 -3.635 -4.028 1.00 91.44 208 LYS A O 1
ATOM 1723 N N . LEU A 1 209 ? 12.221 -3.388 -6.258 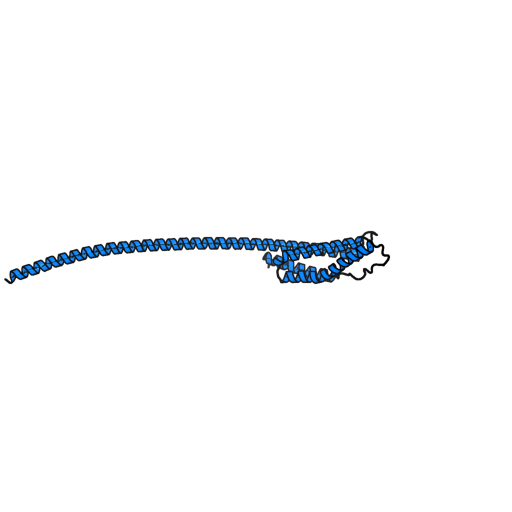1.00 88.50 209 LEU A N 1
ATOM 1724 C CA . LEU A 1 209 ? 10.793 -3.661 -6.451 1.00 88.50 209 LEU A CA 1
ATOM 1725 C C . LEU A 1 209 ? 10.428 -5.074 -6.007 1.00 88.50 209 LEU A C 1
ATOM 1727 O O . LEU A 1 209 ? 9.405 -5.271 -5.353 1.00 88.50 209 LEU A O 1
ATOM 1731 N N . THR A 1 210 ? 11.283 -6.042 -6.326 1.00 89.81 210 THR A N 1
ATOM 1732 C CA . THR A 1 210 ? 11.107 -7.434 -5.910 1.00 89.81 210 THR A CA 1
ATOM 1733 C C . THR A 1 210 ? 11.144 -7.558 -4.391 1.00 89.81 210 THR A C 1
ATOM 1735 O O . THR A 1 210 ? 10.269 -8.206 -3.819 1.00 89.81 210 THR A O 1
ATOM 1738 N N . GLN A 1 211 ? 12.097 -6.893 -3.731 1.00 91.88 211 GLN A N 1
ATOM 1739 C CA . GLN A 1 211 ? 12.178 -6.853 -2.268 1.00 91.88 211 GLN A CA 1
ATOM 1740 C C . GLN A 1 211 ? 10.921 -6.236 -1.646 1.00 91.88 211 GLN A C 1
ATOM 1742 O O . GLN A 1 211 ? 10.308 -6.861 -0.785 1.00 91.88 211 GLN A O 1
ATOM 1747 N N . GLU A 1 212 ? 10.473 -5.065 -2.115 1.00 88.75 212 GLU A N 1
ATOM 1748 C CA . GLU A 1 212 ? 9.244 -4.445 -1.594 1.00 88.75 212 GLU A CA 1
ATOM 1749 C C . GLU A 1 212 ? 8.014 -5.330 -1.798 1.00 88.75 212 GLU A C 1
ATOM 1751 O O . GLU A 1 212 ? 7.143 -5.412 -0.931 1.00 88.75 212 GLU A O 1
ATOM 1756 N N . PHE A 1 213 ? 7.932 -6.009 -2.941 1.00 88.44 213 PHE A N 1
ATOM 1757 C CA . PHE A 1 213 ? 6.833 -6.917 -3.222 1.00 88.44 213 PHE A CA 1
ATOM 1758 C C . PHE A 1 213 ? 6.861 -8.145 -2.301 1.00 88.44 213 PHE A C 1
ATOM 1760 O O . PHE A 1 213 ? 5.823 -8.539 -1.772 1.00 88.44 213 PHE A O 1
ATOM 1767 N N . GLN A 1 214 ? 8.036 -8.724 -2.046 1.00 89.44 214 GLN A N 1
ATOM 1768 C CA . GLN A 1 214 ? 8.206 -9.829 -1.096 1.00 89.44 214 GLN A CA 1
ATOM 1769 C C . GLN A 1 214 ? 7.855 -9.412 0.337 1.00 89.44 214 GLN A C 1
ATOM 1771 O O . GLN A 1 214 ? 7.110 -10.126 1.013 1.00 89.44 214 GLN A O 1
ATOM 1776 N N . GLU A 1 215 ? 8.303 -8.230 0.769 1.00 90.44 215 GLU A N 1
ATOM 1777 C CA . GLU A 1 215 ? 7.954 -7.655 2.071 1.00 90.44 215 GLU A CA 1
ATOM 1778 C C . GLU A 1 215 ? 6.439 -7.468 2.219 1.00 90.44 215 GLU A C 1
ATOM 1780 O O . GLU A 1 215 ? 5.872 -7.820 3.256 1.00 90.44 215 GLU A O 1
ATOM 1785 N N . LEU A 1 216 ? 5.763 -6.980 1.173 1.00 87.12 216 LEU A N 1
ATOM 1786 C CA . LEU A 1 216 ? 4.304 -6.833 1.146 1.00 87.12 216 LEU A CA 1
ATOM 1787 C C . LEU A 1 216 ? 3.566 -8.168 1.236 1.00 87.12 216 LEU A C 1
ATOM 1789 O O . LEU A 1 216 ? 2.515 -8.241 1.870 1.00 87.12 216 LEU A O 1
ATOM 1793 N N . LEU A 1 217 ? 4.114 -9.217 0.627 1.00 85.25 217 LEU A N 1
ATOM 1794 C CA . LEU A 1 217 ? 3.577 -10.573 0.720 1.00 85.25 217 LEU A CA 1
ATOM 1795 C C . LEU A 1 217 ? 3.919 -11.267 2.049 1.00 85.25 217 LEU A C 1
ATOM 1797 O O . LEU A 1 217 ? 3.451 -12.379 2.293 1.00 85.25 217 LEU A O 1
ATOM 1801 N N . GLY A 1 218 ? 4.732 -10.643 2.907 1.00 88.62 218 GLY A N 1
ATOM 1802 C CA . GLY A 1 218 ? 5.205 -11.244 4.154 1.00 88.62 218 GLY A CA 1
ATOM 1803 C C . GLY A 1 218 ? 6.209 -12.382 3.943 1.00 88.62 218 GLY A C 1
ATOM 1804 O O . GLY A 1 218 ? 6.411 -13.193 4.848 1.00 88.62 218 GLY A O 1
ATOM 1805 N N . VAL A 1 219 ? 6.832 -12.453 2.764 1.00 87.94 219 VAL A N 1
ATOM 1806 C CA . VAL A 1 219 ? 7.900 -13.405 2.451 1.00 87.94 219 VAL A CA 1
ATOM 1807 C C . VAL A 1 219 ? 9.208 -12.793 2.954 1.00 87.94 219 VAL A C 1
ATOM 1809 O O . VAL A 1 219 ? 9.700 -11.827 2.378 1.00 87.94 219 VAL A O 1
ATOM 1812 N N . LYS A 1 220 ? 9.722 -13.313 4.073 1.00 67.75 220 LYS A N 1
ATOM 1813 C CA . LYS A 1 220 ? 11.039 -12.965 4.626 1.00 67.75 220 LYS A CA 1
ATOM 1814 C C . LYS A 1 220 ? 12.090 -13.984 4.222 1.00 67.75 220 LYS A C 1
ATOM 1816 O O . LYS A 1 220 ? 11.740 -15.186 4.198 1.00 67.75 220 LYS A O 1
#